Protein AF-F5XR13-F1 (afdb_monomer_lite)

Secondary structure (DSSP, 8-state):
-PPPPEEEESS--S-HHHHHHHTS--SSHHHHHHHHHHHHHHHH----SEEEEEEEETTEEEEEEE-TT--EEEEEE--GGGHHHHHHHHHHHHHHHHTT----PEEPPTTS-SSEEETTEEEEEEEPPP-PPP-TT-HHHHHHHHHHHHHHHHHHHT--S--TT-------TTTSGGGTHHHHHHTTT-----------------------------TT-PPP---PPP--

Structure (mmCIF, N/CA/C/O backbone):
data_AF-F5XR13-F1
#
_entry.id   AF-F5XR13-F1
#
loop_
_atom_site.group_PDB
_atom_site.id
_atom_site.type_symbol
_atom_site.label_atom_id
_atom_site.label_alt_id
_atom_site.label_comp_id
_atom_site.label_asym_id
_atom_site.label_entity_id
_atom_site.label_seq_id
_atom_site.pdbx_PDB_ins_code
_atom_site.Cartn_x
_atom_site.Cartn_y
_atom_site.Cartn_z
_atom_site.occupancy
_atom_site.B_iso_or_equiv
_atom_site.auth_seq_id
_atom_site.auth_comp_id
_atom_site.auth_asym_id
_atom_site.auth_atom_id
_atom_site.pdbx_PDB_model_num
ATOM 1 N N . MET A 1 1 ? -5.980 -6.243 -23.310 1.00 47.22 1 MET A N 1
ATOM 2 C CA . MET A 1 1 ? -4.904 -5.242 -23.465 1.00 47.22 1 MET A CA 1
ATOM 3 C C . MET A 1 1 ? -4.869 -4.430 -22.187 1.00 47.22 1 MET A C 1
ATOM 5 O O . MET A 1 1 ? -5.809 -3.686 -21.938 1.00 47.22 1 MET A O 1
ATOM 9 N N . THR A 1 2 ? -3.862 -4.640 -21.345 1.00 59.19 2 THR A N 1
ATOM 10 C CA . THR A 1 2 ? -3.639 -3.832 -20.143 1.00 59.19 2 THR A CA 1
ATOM 11 C C . THR A 1 2 ? -3.244 -2.425 -20.581 1.00 59.19 2 THR A C 1
ATOM 13 O O . THR A 1 2 ? -2.340 -2.251 -21.394 1.00 59.19 2 THR A O 1
ATOM 16 N N . ARG A 1 3 ? -3.977 -1.418 -20.108 1.00 80.62 3 ARG A N 1
ATOM 17 C CA . ARG A 1 3 ? -3.662 -0.011 -20.364 1.00 80.62 3 ARG A CA 1
ATOM 18 C C . ARG A 1 3 ? -2.365 0.344 -19.632 1.00 80.62 3 ARG A C 1
ATOM 20 O O . ARG A 1 3 ? -2.215 -0.028 -18.472 1.00 80.62 3 ARG A O 1
ATOM 27 N N . THR A 1 4 ? -1.467 1.072 -20.291 1.00 90.25 4 THR A N 1
ATOM 28 C CA . THR A 1 4 ? -0.248 1.607 -19.668 1.00 90.25 4 THR A CA 1
ATOM 29 C C . THR A 1 4 ? -0.617 2.481 -18.460 1.00 90.25 4 THR A C 1
ATOM 31 O O . THR A 1 4 ? -1.428 3.404 -18.627 1.00 90.25 4 THR A O 1
ATOM 34 N N . PRO A 1 5 ? -0.067 2.224 -17.256 1.00 95.06 5 PRO A N 1
ATOM 35 C CA . PRO A 1 5 ? -0.374 3.025 -16.079 1.00 95.06 5 PRO A CA 1
ATOM 36 C C . PRO A 1 5 ? 0.216 4.427 -16.205 1.00 95.06 5 PRO A C 1
ATOM 38 O O . PRO A 1 5 ? 1.287 4.627 -16.779 1.00 95.06 5 PRO A O 1
ATOM 41 N N . THR A 1 6 ? -0.434 5.411 -15.587 1.00 96.81 6 THR A N 1
ATOM 42 C CA . THR A 1 6 ? 0.200 6.724 -15.414 1.00 96.81 6 THR A CA 1
ATOM 43 C C . THR A 1 6 ? 1.235 6.662 -14.295 1.00 96.81 6 THR A C 1
ATOM 45 O O . THR A 1 6 ? 0.905 6.207 -13.197 1.00 96.81 6 THR A O 1
ATOM 48 N N . LEU A 1 7 ? 2.444 7.172 -14.537 1.00 97.56 7 LEU A N 1
ATOM 49 C CA . LEU A 1 7 ? 3.479 7.326 -13.512 1.00 97.56 7 LEU A CA 1
ATOM 50 C C . LEU A 1 7 ? 3.445 8.737 -12.925 1.00 97.56 7 LEU A C 1
ATOM 52 O O . LEU A 1 7 ? 3.357 9.715 -13.668 1.00 97.56 7 LEU A O 1
ATOM 56 N N . GLN A 1 8 ? 3.504 8.848 -11.600 1.00 95.62 8 GLN A N 1
ATOM 57 C CA . GLN A 1 8 ? 3.391 10.125 -10.893 1.00 95.62 8 GLN A CA 1
ATOM 58 C C . GLN A 1 8 ? 4.325 10.164 -9.679 1.00 95.62 8 GLN A C 1
ATOM 60 O O . GLN A 1 8 ? 4.544 9.148 -9.020 1.00 95.62 8 GLN A O 1
ATOM 65 N N . MET A 1 9 ? 4.842 11.349 -9.358 1.00 94.50 9 MET A N 1
ATOM 66 C CA . MET A 1 9 ? 5.488 11.609 -8.070 1.00 94.50 9 MET A CA 1
ATOM 67 C C . MET A 1 9 ? 4.450 12.134 -7.077 1.00 94.50 9 MET A C 1
ATOM 69 O O . MET A 1 9 ? 3.587 12.923 -7.460 1.00 94.50 9 MET A O 1
ATOM 73 N N . LEU A 1 10 ? 4.526 11.711 -5.812 1.00 88.44 10 LEU A N 1
ATOM 74 C CA . LEU A 1 10 ? 3.579 12.140 -4.778 1.00 88.44 10 LEU A CA 1
ATOM 75 C C . LEU A 1 10 ? 3.774 13.614 -4.391 1.00 88.44 10 LEU A C 1
ATOM 77 O O . LEU A 1 10 ? 2.823 14.389 -4.377 1.00 88.44 10 LEU A O 1
ATOM 81 N N . TRP A 1 11 ? 5.008 13.995 -4.058 1.00 83.88 11 TRP A N 1
ATOM 82 C CA . TRP A 1 11 ? 5.362 15.365 -3.654 1.00 83.88 11 TRP A CA 1
ATOM 83 C C . TRP A 1 11 ? 6.731 15.822 -4.170 1.00 83.88 11 TRP A C 1
ATOM 85 O O . TRP A 1 11 ? 7.050 17.010 -4.107 1.00 83.88 11 TRP A O 1
ATOM 95 N N . GLU A 1 12 ? 7.557 14.903 -4.671 1.00 87.00 12 GLU A N 1
ATOM 96 C CA . GLU A 1 12 ? 8.836 15.244 -5.287 1.00 87.00 12 GLU A CA 1
ATOM 97 C C . GLU A 1 12 ? 8.628 15.889 -6.659 1.00 87.00 12 GLU A C 1
ATOM 99 O O . GLU A 1 12 ? 7.737 15.517 -7.417 1.00 87.00 12 GLU A O 1
ATOM 104 N N . THR A 1 13 ? 9.514 16.815 -7.024 1.00 93.19 13 THR A N 1
ATOM 105 C CA . THR A 1 13 ? 9.515 17.462 -8.347 1.00 93.19 13 THR A CA 1
ATOM 106 C C . THR A 1 13 ? 10.318 16.681 -9.395 1.00 93.19 13 THR A C 1
ATOM 108 O O . THR A 1 13 ? 10.668 17.233 -10.436 1.00 93.19 13 THR A O 1
ATOM 111 N N . CYS A 1 14 ? 10.706 15.440 -9.095 1.00 93.62 14 CYS A N 1
ATOM 112 C CA . CYS A 1 14 ? 11.479 14.590 -9.997 1.00 93.62 14 CYS A CA 1
ATOM 113 C C . CYS A 1 14 ? 10.631 14.116 -11.185 1.00 93.62 14 CYS A C 1
ATOM 115 O O . CYS A 1 14 ? 9.409 14.026 -11.093 1.00 93.62 14 CYS A O 1
ATOM 117 N N . ASP A 1 15 ? 11.290 13.769 -12.293 1.00 96.25 15 ASP A N 1
ATOM 118 C CA . ASP A 1 15 ? 10.621 13.100 -13.408 1.00 96.25 15 ASP A CA 1
ATOM 119 C C . ASP A 1 15 ? 10.233 11.662 -13.002 1.00 96.25 15 ASP A C 1
ATOM 121 O O . ASP A 1 15 ? 11.128 10.872 -12.675 1.00 96.25 15 ASP A O 1
ATOM 125 N N . PRO A 1 16 ? 8.937 11.294 -13.020 1.00 96.69 16 PRO A N 1
ATOM 126 C CA . PRO A 1 16 ? 8.500 9.961 -12.616 1.00 96.69 16 PRO A CA 1
ATOM 127 C C . PRO A 1 16 ? 9.071 8.841 -13.500 1.00 96.69 16 PRO A C 1
ATOM 129 O O . PRO A 1 16 ? 9.320 7.748 -12.993 1.00 96.69 16 PRO A O 1
ATOM 132 N N . TYR A 1 17 ? 9.335 9.094 -14.787 1.00 96.56 17 TYR A N 1
ATOM 133 C CA . TYR A 1 17 ? 9.932 8.089 -15.677 1.00 96.56 17 TYR A CA 1
ATOM 134 C C 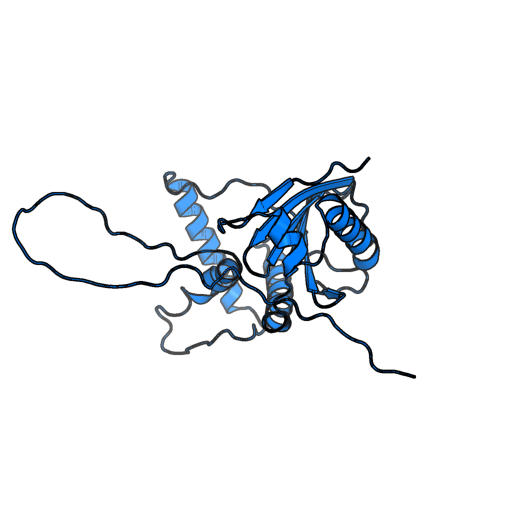. TYR A 1 17 ? 11.405 7.837 -15.329 1.00 96.56 17 TYR A C 1
ATOM 136 O O . TYR A 1 17 ? 11.839 6.690 -15.223 1.00 96.56 17 TYR A O 1
ATOM 144 N N . GLY A 1 18 ? 12.169 8.896 -15.057 1.00 96.88 18 GLY A N 1
ATOM 145 C CA . GLY A 1 18 ? 13.522 8.762 -14.523 1.00 96.88 18 GLY A CA 1
ATOM 146 C C . GLY A 1 18 ? 13.565 8.032 -13.176 1.00 96.88 18 GLY A C 1
ATOM 147 O O . GLY A 1 18 ? 14.436 7.187 -12.962 1.00 96.88 18 GLY A O 1
ATOM 148 N N . VAL A 1 19 ? 12.624 8.314 -12.267 1.00 96.62 19 VAL A N 1
ATOM 149 C CA . VAL A 1 19 ? 12.578 7.687 -10.934 1.00 96.62 19 VAL A CA 1
ATOM 150 C C . VAL A 1 19 ? 12.286 6.190 -11.017 1.00 96.62 19 VAL A C 1
ATOM 152 O O . VAL A 1 19 ? 13.009 5.412 -10.389 1.00 96.62 19 VAL A O 1
ATOM 155 N N . ILE A 1 20 ? 11.290 5.767 -11.806 1.00 96.75 20 ILE A N 1
ATOM 156 C CA . ILE A 1 20 ? 10.964 4.338 -11.916 1.00 96.75 20 ILE A CA 1
ATOM 157 C C . ILE A 1 20 ? 12.143 3.529 -12.481 1.00 96.75 20 ILE A C 1
ATOM 159 O O . ILE A 1 20 ? 12.437 2.443 -11.982 1.00 96.75 20 ILE A O 1
ATOM 163 N N . ALA A 1 21 ? 12.882 4.090 -13.442 1.00 96.94 21 ALA A N 1
ATOM 164 C CA . ALA A 1 21 ? 14.037 3.428 -14.039 1.00 96.94 21 ALA A CA 1
ATOM 165 C C . ALA A 1 21 ? 15.243 3.385 -13.103 1.00 96.94 21 ALA A C 1
ATOM 167 O O . ALA A 1 21 ? 15.881 2.345 -12.953 1.00 96.94 21 ALA A O 1
ATOM 168 N N . THR A 1 22 ? 15.567 4.506 -12.461 1.00 96.50 22 THR A N 1
ATOM 169 C CA . THR A 1 22 ? 16.823 4.634 -11.707 1.00 96.50 22 THR A CA 1
ATOM 170 C C . THR A 1 22 ? 16.735 4.135 -10.270 1.00 96.50 22 THR A C 1
ATOM 172 O O . THR A 1 22 ? 17.718 3.592 -9.774 1.00 96.50 22 THR A O 1
ATOM 175 N N . ARG A 1 23 ? 15.588 4.307 -9.596 1.00 95.50 23 ARG A N 1
ATOM 176 C CA . ARG A 1 23 ? 15.399 3.867 -8.202 1.00 95.50 23 ARG A CA 1
ATOM 177 C C . ARG A 1 23 ? 14.793 2.472 -8.125 1.00 95.50 23 ARG A C 1
ATOM 179 O O . ARG A 1 23 ? 15.259 1.652 -7.346 1.00 95.50 23 ARG A O 1
ATOM 186 N N . PHE A 1 24 ? 13.773 2.210 -8.942 1.00 95.50 24 PHE A N 1
ATOM 187 C CA . PHE A 1 24 ? 12.999 0.965 -8.887 1.00 95.50 24 PHE A CA 1
ATOM 188 C C . PHE A 1 24 ? 13.392 -0.049 -9.969 1.00 95.50 24 PHE A C 1
ATOM 190 O O . PHE A 1 24 ? 12.892 -1.167 -9.962 1.00 95.50 24 PHE A O 1
ATOM 197 N N . GLY A 1 25 ? 14.297 0.307 -10.887 1.00 96.00 25 GLY A N 1
ATOM 198 C CA . GLY A 1 25 ? 14.859 -0.626 -11.864 1.00 96.00 25 GLY A CA 1
ATOM 199 C C . GLY A 1 25 ? 13.924 -1.021 -13.012 1.00 96.00 25 GLY A C 1
ATOM 200 O O . GLY A 1 25 ? 14.247 -1.955 -13.745 1.00 96.00 25 GLY A O 1
ATOM 201 N N . HIS A 1 26 ? 12.792 -0.335 -13.212 1.00 96.44 26 HIS A N 1
ATOM 202 C CA . HIS A 1 26 ? 11.891 -0.624 -14.334 1.00 96.44 26 HIS A CA 1
ATOM 203 C C . HIS A 1 26 ? 12.067 0.378 -15.469 1.00 96.44 26 HIS A C 1
ATOM 205 O O . HIS A 1 26 ? 11.915 1.579 -15.280 1.00 96.44 26 HIS A O 1
ATOM 211 N N . HIS A 1 27 ? 12.327 -0.128 -16.672 1.00 94.25 27 HIS A N 1
ATOM 212 C CA . HIS A 1 27 ? 12.604 0.694 -17.851 1.00 94.25 27 HIS A CA 1
ATOM 213 C C . HIS A 1 27 ? 11.486 1.697 -18.190 1.00 94.25 27 HIS A C 1
ATOM 215 O O . HIS A 1 27 ? 11.767 2.824 -18.587 1.00 94.25 27 HIS A O 1
ATOM 221 N N . ASP A 1 28 ? 10.226 1.288 -18.038 1.00 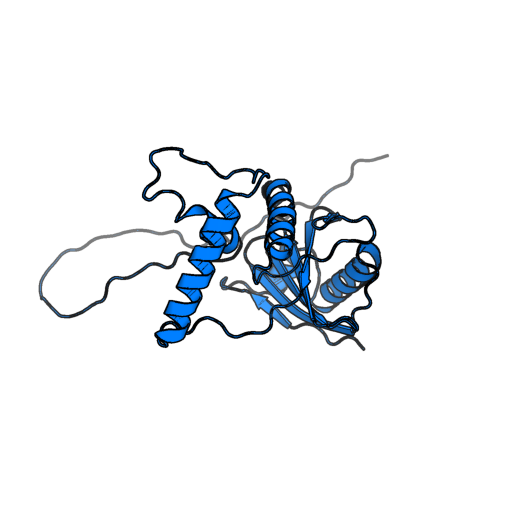94.94 28 ASP A N 1
ATOM 222 C CA . ASP A 1 28 ? 9.057 2.090 -18.390 1.00 94.94 28 ASP A CA 1
ATOM 223 C C . ASP A 1 28 ? 7.802 1.650 -17.616 1.00 94.94 28 ASP A C 1
ATOM 225 O O . ASP A 1 28 ? 7.815 0.690 -16.837 1.00 94.94 28 ASP A O 1
ATOM 229 N N . ALA A 1 29 ? 6.707 2.381 -17.844 1.00 96.31 29 ALA A N 1
ATOM 230 C CA . ALA A 1 29 ? 5.401 2.152 -17.234 1.00 96.31 29 ALA A CA 1
ATOM 231 C C . ALA A 1 29 ? 4.821 0.757 -17.541 1.00 96.31 29 ALA A C 1
ATOM 233 O O . ALA A 1 29 ? 4.213 0.137 -16.668 1.00 96.31 29 ALA A O 1
ATOM 234 N N . ASP A 1 30 ? 5.029 0.234 -18.751 1.00 96.31 30 ASP A N 1
ATOM 235 C CA . ASP A 1 30 ? 4.521 -1.086 -19.130 1.00 96.31 30 ASP A CA 1
ATOM 236 C C . ASP A 1 30 ? 5.331 -2.206 -18.468 1.00 96.31 30 ASP A C 1
ATOM 238 O O . ASP A 1 30 ? 4.777 -3.232 -18.070 1.00 96.31 30 ASP A O 1
ATOM 242 N N . ALA A 1 31 ? 6.644 -2.024 -18.327 1.00 96.69 31 ALA A N 1
ATOM 243 C CA . ALA A 1 31 ? 7.532 -2.960 -17.655 1.00 96.69 31 ALA A CA 1
ATOM 244 C C . ALA A 1 31 ? 7.163 -3.113 -16.178 1.00 96.69 31 ALA A C 1
ATOM 246 O O . ALA A 1 31 ? 7.020 -4.243 -15.708 1.00 96.69 31 ALA A O 1
ATOM 247 N N . VAL A 1 32 ? 6.940 -2.004 -15.466 1.00 97.25 32 VAL A N 1
ATOM 248 C CA . VAL A 1 32 ? 6.478 -2.072 -14.073 1.00 97.25 32 VAL A CA 1
ATOM 249 C C . VAL A 1 32 ? 5.055 -2.636 -13.978 1.00 97.25 32 VAL A C 1
ATOM 251 O O . VAL A 1 32 ? 4.797 -3.447 -13.096 1.00 97.25 32 VAL A O 1
ATOM 254 N N . ALA A 1 33 ? 4.145 -2.327 -14.910 1.00 97.50 33 ALA A N 1
ATOM 255 C CA . ALA A 1 33 ? 2.798 -2.911 -14.915 1.00 97.50 33 ALA A CA 1
ATOM 256 C C . ALA A 1 33 ? 2.815 -4.440 -15.081 1.00 97.50 33 ALA A C 1
ATOM 258 O O . ALA A 1 33 ? 2.080 -5.154 -14.391 1.00 97.50 33 ALA A O 1
ATOM 259 N N . ARG A 1 34 ? 3.669 -4.956 -15.978 1.00 97.25 34 ARG A N 1
ATOM 260 C CA . ARG A 1 34 ? 3.886 -6.402 -16.145 1.00 97.25 34 ARG A CA 1
ATOM 261 C C . ARG A 1 34 ? 4.464 -7.021 -14.880 1.00 97.25 34 ARG A C 1
ATOM 263 O O . ARG A 1 34 ? 3.973 -8.060 -14.448 1.00 97.25 34 ARG A O 1
ATOM 270 N N . TRP A 1 35 ? 5.453 -6.369 -14.268 1.00 97.75 35 TRP A N 1
ATOM 271 C CA . TRP A 1 35 ? 6.027 -6.827 -13.005 1.00 97.75 35 TRP A CA 1
ATOM 272 C C . TRP A 1 35 ? 4.972 -6.894 -11.892 1.00 97.75 35 TRP A C 1
ATOM 274 O O . TRP A 1 35 ? 4.819 -7.955 -11.291 1.00 97.75 35 TRP A O 1
ATOM 284 N N . VAL A 1 36 ? 4.172 -5.838 -11.696 1.00 97.94 36 VAL A N 1
ATOM 285 C CA . VAL A 1 36 ? 3.051 -5.819 -10.737 1.00 97.94 36 VAL A CA 1
ATOM 286 C C . VAL A 1 36 ? 2.087 -6.975 -11.006 1.00 97.94 36 VAL A C 1
ATOM 288 O O . VAL A 1 36 ? 1.765 -7.725 -10.091 1.00 97.94 36 VAL A O 1
ATOM 291 N N . THR A 1 37 ? 1.669 -7.155 -12.262 1.00 98.00 37 THR A N 1
ATOM 292 C CA . THR A 1 37 ? 0.723 -8.214 -12.655 1.00 98.00 37 THR A CA 1
ATOM 293 C C . THR A 1 37 ? 1.272 -9.602 -12.329 1.00 98.00 37 THR A C 1
ATOM 295 O O . THR A 1 37 ? 0.627 -10.361 -11.613 1.00 98.00 37 THR A O 1
ATOM 298 N N . SER A 1 38 ? 2.494 -9.903 -12.777 1.00 97.81 38 SER A N 1
ATOM 299 C CA . SER A 1 38 ? 3.135 -11.202 -12.527 1.00 97.81 38 SER A CA 1
ATOM 300 C C . SER A 1 38 ? 3.407 -11.461 -11.043 1.00 97.81 38 SER A C 1
ATOM 302 O O . SER A 1 38 ? 3.270 -12.587 -10.576 1.00 97.81 38 SER A O 1
ATOM 304 N N . THR A 1 39 ? 3.742 -10.418 -10.278 1.00 98.06 39 THR A N 1
ATOM 305 C CA . THR A 1 39 ? 3.992 -10.523 -8.836 1.00 98.06 39 THR A CA 1
ATOM 306 C C . THR A 1 39 ? 2.703 -10.842 -8.086 1.00 98.06 39 THR A C 1
ATOM 308 O O . THR A 1 39 ? 2.699 -11.708 -7.213 1.00 98.06 39 THR A O 1
ATOM 311 N N . LEU A 1 40 ? 1.600 -10.173 -8.433 1.00 98.25 40 LEU A N 1
ATOM 312 C CA . LEU A 1 40 ? 0.292 -10.410 -7.822 1.00 98.25 40 LEU A CA 1
ATOM 313 C C . LEU A 1 40 ? -0.269 -11.792 -8.158 1.00 98.25 40 LEU A C 1
ATOM 315 O O . LEU A 1 40 ? -0.799 -12.464 -7.272 1.00 98.25 40 LEU A O 1
ATOM 319 N N . GLU A 1 41 ? -0.081 -12.254 -9.390 1.00 98.00 41 GLU A N 1
ATOM 320 C CA . GLU A 1 41 ? -0.427 -13.618 -9.779 1.00 98.00 41 GLU A CA 1
ATOM 321 C C . GLU A 1 41 ? 0.403 -14.640 -8.987 1.00 98.00 41 GLU A C 1
ATOM 323 O O . GLU A 1 41 ? -0.154 -15.519 -8.334 1.00 98.00 41 GLU A O 1
ATOM 328 N N . ALA A 1 42 ? 1.729 -14.487 -8.958 1.00 97.94 42 ALA A N 1
ATOM 329 C CA . ALA A 1 42 ? 2.618 -15.467 -8.338 1.00 97.94 42 ALA A CA 1
ATOM 330 C C . ALA A 1 42 ? 2.516 -15.519 -6.805 1.00 97.94 42 ALA A C 1
ATOM 332 O O . ALA A 1 42 ? 2.613 -16.595 -6.219 1.00 97.94 42 ALA A O 1
ATOM 333 N N . ARG A 1 43 ? 2.365 -14.368 -6.137 1.00 98.00 43 ARG A N 1
ATOM 334 C CA . ARG A 1 43 ? 2.419 -14.278 -4.666 1.00 98.00 43 ARG A CA 1
ATOM 335 C C . ARG A 1 43 ? 1.045 -14.266 -4.003 1.00 98.00 43 ARG A C 1
ATOM 337 O O . ARG A 1 43 ? 0.909 -14.777 -2.896 1.00 98.00 43 ARG A O 1
ATOM 344 N N . TRP A 1 44 ? 0.033 -13.710 -4.664 1.00 98.00 44 TRP A N 1
ATOM 345 C CA . TRP A 1 44 ? -1.330 -13.615 -4.129 1.00 98.00 44 TRP A CA 1
ATOM 346 C C . TRP A 1 44 ? -2.345 -14.475 -4.891 1.00 98.00 44 TRP A C 1
ATOM 348 O O . TRP A 1 44 ? -3.485 -14.583 -4.446 1.00 98.00 44 TRP A O 1
ATOM 358 N N . GLY A 1 45 ? -1.969 -15.094 -6.016 1.00 97.50 45 GLY A N 1
ATOM 359 C CA . GLY A 1 45 ? -2.909 -15.849 -6.849 1.00 97.50 45 GLY A CA 1
ATOM 360 C C . GLY A 1 45 ? -3.977 -14.962 -7.491 1.00 97.50 45 GLY A C 1
ATOM 361 O O . GLY A 1 45 ? -5.086 -15.429 -7.748 1.00 97.50 45 GLY A O 1
ATOM 362 N N . LEU A 1 46 ? -3.686 -13.670 -7.686 1.00 97.25 46 LEU A N 1
ATOM 363 C CA . LEU A 1 46 ? -4.660 -12.687 -8.155 1.00 97.25 46 LEU A CA 1
ATOM 364 C C . LEU A 1 46 ? -4.449 -12.328 -9.623 1.00 97.25 46 LEU A C 1
ATOM 366 O O . LEU A 1 46 ? -3.369 -11.907 -10.030 1.00 97.25 46 LEU A O 1
ATOM 370 N N . ASN A 1 47 ? -5.541 -12.388 -10.383 1.00 96.62 47 ASN A N 1
ATOM 371 C CA . ASN A 1 47 ? -5.602 -11.827 -11.725 1.00 96.62 47 ASN A CA 1
ATOM 372 C C . ASN A 1 47 ? -5.777 -10.306 -11.647 1.00 96.62 47 ASN A C 1
ATOM 374 O O . ASN A 1 47 ? -6.655 -9.808 -10.937 1.00 96.62 47 ASN A O 1
ATOM 378 N N . VAL A 1 48 ? -4.957 -9.575 -12.402 1.00 96.69 48 VAL A N 1
ATOM 379 C CA . VAL A 1 48 ? -5.022 -8.113 -12.504 1.00 96.69 48 VAL A CA 1
ATOM 380 C C . VAL A 1 48 ? -5.675 -7.732 -13.826 1.00 96.69 48 VAL A C 1
ATOM 382 O O . VAL A 1 48 ? -5.132 -8.004 -14.895 1.00 96.69 48 VAL A O 1
ATOM 385 N N . ASP A 1 49 ? -6.819 -7.055 -13.751 1.00 96.38 49 ASP A N 1
ATOM 386 C CA . ASP A 1 49 ? -7.524 -6.543 -14.928 1.00 96.38 49 ASP A CA 1
ATOM 387 C C . ASP A 1 49 ? -6.819 -5.295 -15.481 1.00 96.38 49 ASP A C 1
ATOM 389 O O . ASP A 1 49 ? -6.691 -5.108 -16.695 1.00 96.38 49 ASP A O 1
ATOM 393 N N . ALA A 1 50 ? -6.336 -4.434 -14.578 1.00 95.50 50 ALA A N 1
ATOM 394 C CA . ALA A 1 50 ? -5.593 -3.229 -14.920 1.00 95.50 50 ALA A CA 1
ATOM 395 C C . ALA A 1 50 ? -4.655 -2.785 -13.791 1.00 95.50 50 ALA A C 1
ATOM 397 O O . ALA A 1 50 ? -5.005 -2.845 -12.615 1.00 95.50 50 ALA A O 1
ATOM 398 N N . CYS A 1 51 ? -3.495 -2.247 -14.169 1.00 97.06 51 CYS A N 1
ATOM 399 C CA . CYS A 1 51 ? -2.696 -1.372 -13.317 1.00 97.06 51 CYS A CA 1
ATOM 400 C C . CYS A 1 51 ? -2.969 0.064 -13.775 1.00 97.06 51 CYS A C 1
ATOM 402 O O . CYS A 1 51 ? -2.626 0.436 -14.893 1.00 97.06 51 CYS A O 1
ATOM 404 N N . GLU A 1 52 ? -3.667 0.846 -12.957 1.00 94.69 52 GLU A N 1
ATOM 405 C CA . GLU A 1 52 ? -4.228 2.133 -13.382 1.00 94.69 52 GLU A CA 1
ATOM 406 C C . GLU A 1 52 ? -3.198 3.259 -13.287 1.00 94.69 52 GLU A C 1
ATOM 408 O O . GLU A 1 52 ? -3.028 4.070 -14.202 1.00 94.69 52 GLU A O 1
ATOM 413 N N . ARG A 1 53 ? -2.505 3.317 -12.151 1.00 95.56 53 ARG A N 1
ATOM 414 C CA . ARG A 1 53 ? -1.505 4.339 -11.860 1.00 95.56 53 ARG A CA 1
ATOM 415 C C . ARG A 1 53 ? -0.495 3.845 -10.848 1.00 95.56 53 ARG A C 1
ATOM 417 O O . ARG A 1 53 ? -0.827 3.044 -9.972 1.00 95.56 53 ARG A O 1
ATOM 424 N N . ILE A 1 54 ? 0.702 4.403 -10.947 1.00 97.25 54 ILE A N 1
ATOM 425 C CA . ILE A 1 54 ? 1.793 4.180 -10.012 1.00 97.25 54 ILE A CA 1
ATOM 426 C C . ILE A 1 54 ? 2.242 5.533 -9.482 1.00 97.25 54 ILE A C 1
ATOM 428 O O . ILE A 1 54 ? 2.575 6.435 -10.253 1.00 97.25 54 ILE A O 1
ATOM 432 N N . VAL A 1 55 ? 2.225 5.671 -8.161 1.00 96.00 55 VAL A N 1
ATOM 433 C CA . VAL A 1 55 ? 2.688 6.868 -7.461 1.00 96.00 55 VAL A CA 1
ATOM 434 C C . VAL A 1 55 ? 3.932 6.517 -6.673 1.00 96.00 55 VAL A C 1
ATOM 436 O O . VAL A 1 55 ? 3.937 5.525 -5.950 1.00 96.00 55 VAL A O 1
ATOM 439 N N . MET A 1 56 ? 4.972 7.328 -6.816 1.00 96.25 56 MET A N 1
ATOM 440 C CA . MET A 1 56 ? 6.262 7.126 -6.168 1.00 96.25 56 MET A CA 1
ATOM 441 C C . MET A 1 56 ? 6.582 8.275 -5.221 1.00 96.25 56 MET A C 1
ATOM 443 O O . MET A 1 56 ? 6.227 9.431 -5.467 1.00 96.25 56 MET A O 1
ATOM 447 N N . SER A 1 57 ? 7.291 7.941 -4.152 1.00 91.12 57 SER A N 1
ATOM 448 C CA . SER A 1 57 ? 7.873 8.896 -3.226 1.00 91.12 57 SER A CA 1
ATOM 449 C C . SER A 1 57 ? 9.090 8.292 -2.549 1.00 91.12 57 SER A C 1
ATOM 451 O O . SER A 1 57 ? 9.001 7.219 -1.965 1.00 91.12 57 SER A O 1
ATOM 453 N N . ASP A 1 58 ? 10.196 9.023 -2.532 1.00 92.44 58 ASP A N 1
ATOM 454 C CA . ASP A 1 58 ? 11.457 8.625 -1.916 1.00 92.44 58 ASP A CA 1
ATOM 455 C C . ASP A 1 58 ? 11.866 7.199 -2.347 1.00 92.44 58 ASP A C 1
ATOM 457 O O . ASP A 1 58 ? 12.191 6.991 -3.523 1.00 92.44 58 ASP A O 1
ATOM 461 N N . HIS A 1 59 ? 11.795 6.225 -1.432 1.00 94.00 59 HIS A N 1
ATOM 462 C CA . HIS A 1 59 ? 12.080 4.803 -1.656 1.00 94.00 59 HIS A CA 1
ATOM 463 C C . HIS A 1 59 ? 10.817 3.924 -1.744 1.00 94.00 59 HIS A C 1
ATOM 465 O O . HIS A 1 59 ? 10.919 2.700 -1.673 1.00 94.00 59 HIS A O 1
ATOM 471 N N . ASN A 1 60 ? 9.629 4.518 -1.865 1.00 95.62 60 ASN A N 1
ATOM 472 C CA . ASN A 1 60 ? 8.340 3.832 -1.859 1.00 95.62 60 ASN A CA 1
ATOM 473 C C . ASN A 1 60 ? 7.572 4.056 -3.157 1.00 95.62 60 ASN A C 1
ATOM 475 O O . ASN A 1 60 ? 7.666 5.104 -3.803 1.00 95.62 60 ASN A O 1
ATOM 479 N N . ALA A 1 61 ? 6.762 3.070 -3.510 1.00 96.56 61 ALA A N 1
ATOM 480 C CA . ALA A 1 61 ? 5.858 3.144 -4.636 1.00 96.56 61 ALA A CA 1
ATOM 481 C C . ALA A 1 61 ? 4.544 2.423 -4.330 1.00 96.56 61 ALA A C 1
ATOM 483 O O . ALA A 1 61 ? 4.486 1.478 -3.540 1.00 96.56 61 ALA A O 1
ATOM 484 N N . LEU A 1 62 ? 3.469 2.924 -4.932 1.00 97.69 62 LEU A N 1
ATOM 485 C CA . LEU A 1 62 ? 2.113 2.426 -4.772 1.00 97.69 62 LEU A CA 1
ATOM 486 C C . LEU A 1 62 ? 1.488 2.243 -6.155 1.00 97.69 62 LEU A C 1
ATOM 488 O O . LEU A 1 62 ? 1.435 3.197 -6.930 1.00 97.69 62 LEU A O 1
ATOM 492 N N . ALA A 1 63 ? 0.976 1.051 -6.448 1.00 97.88 63 ALA A N 1
ATOM 493 C CA . ALA A 1 63 ? 0.222 0.748 -7.658 1.00 97.88 63 ALA A CA 1
ATOM 494 C C . ALA A 1 63 ? -1.250 0.522 -7.318 1.00 97.88 63 ALA A C 1
ATOM 496 O O . ALA A 1 63 ? -1.581 -0.337 -6.502 1.00 97.88 63 ALA A O 1
ATOM 497 N N . TRP A 1 64 ? -2.134 1.261 -7.985 1.00 96.81 64 TRP A N 1
ATOM 498 C CA . TRP A 1 64 ? -3.573 1.018 -7.934 1.00 96.81 64 TRP A CA 1
ATOM 499 C C . TRP A 1 64 ? -3.919 -0.020 -8.986 1.00 96.81 64 TRP A C 1
ATOM 501 O O . TRP A 1 64 ? -3.645 0.181 -10.173 1.00 96.81 64 TRP A O 1
ATOM 511 N N . VAL A 1 65 ? -4.491 -1.131 -8.536 1.00 97.12 65 VAL A N 1
ATOM 512 C CA . VAL A 1 65 ? -4.816 -2.267 -9.392 1.00 97.12 65 VAL A CA 1
ATOM 513 C C . VAL A 1 65 ? -6.298 -2.598 -9.303 1.00 97.12 65 VAL A C 1
ATOM 515 O O . VAL A 1 65 ? -6.891 -2.623 -8.220 1.00 97.12 65 VAL A O 1
ATOM 518 N N . ALA A 1 66 ? -6.893 -2.857 -10.460 1.00 96.38 66 ALA A N 1
ATOM 519 C CA . ALA A 1 66 ? -8.214 -3.443 -10.573 1.00 96.38 66 ALA A CA 1
ATOM 520 C C . ALA A 1 66 ? -8.067 -4.966 -10.638 1.00 96.38 66 ALA A C 1
ATOM 522 O O . ALA A 1 66 ? -7.242 -5.484 -11.395 1.00 96.38 66 ALA A O 1
ATOM 523 N N . THR A 1 67 ? -8.859 -5.671 -9.836 1.00 96.06 67 THR A N 1
ATOM 524 C CA . THR A 1 67 ? -8.933 -7.136 -9.837 1.00 96.06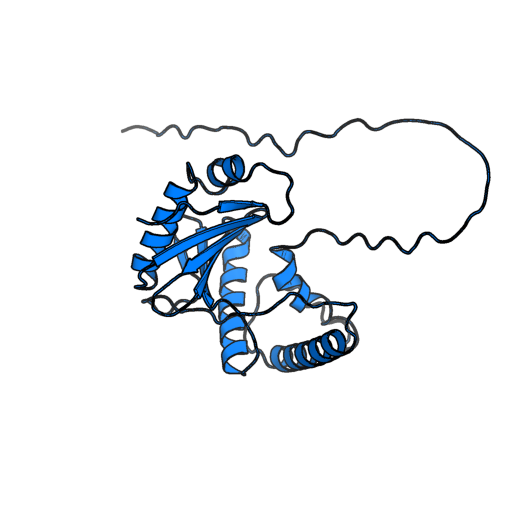 67 THR A CA 1
ATOM 525 C C . THR A 1 67 ? -10.401 -7.565 -9.834 1.00 96.06 67 THR A C 1
ATOM 527 O O . THR A 1 67 ? -11.245 -6.798 -9.347 1.00 96.06 67 THR A O 1
ATOM 530 N N . PRO A 1 68 ? -10.721 -8.810 -10.228 1.00 95.69 68 PRO A N 1
ATOM 531 C CA . PRO A 1 68 ? -12.083 -9.334 -10.127 1.00 95.69 68 PRO A CA 1
ATOM 532 C C . PRO A 1 68 ? -12.634 -9.343 -8.693 1.00 95.69 68 PRO A C 1
ATOM 534 O O . PRO A 1 68 ? -13.843 -9.292 -8.486 1.00 95.69 68 PRO A O 1
ATOM 537 N N . ALA A 1 69 ? -11.754 -9.384 -7.687 1.00 92.38 69 ALA A N 1
ATOM 538 C CA . ALA A 1 69 ? -12.123 -9.342 -6.274 1.00 92.38 69 ALA A CA 1
ATOM 539 C C . ALA A 1 69 ? -12.335 -7.911 -5.742 1.00 92.38 69 ALA A C 1
ATOM 541 O O . ALA A 1 69 ? -12.648 -7.746 -4.560 1.00 92.38 69 ALA A O 1
ATOM 542 N N . GLY A 1 70 ? -12.142 -6.886 -6.575 1.00 94.50 70 GLY A N 1
ATOM 543 C CA . GLY A 1 70 ? -12.262 -5.469 -6.235 1.00 94.50 70 GLY A CA 1
ATOM 544 C C . GLY A 1 70 ? -10.943 -4.690 -6.350 1.00 94.50 70 GLY A C 1
ATOM 545 O O . GLY A 1 70 ? -9.886 -5.270 -6.613 1.00 94.50 70 GLY A O 1
ATOM 546 N N . PRO A 1 71 ? -10.989 -3.359 -6.160 1.00 94.19 71 PRO A N 1
ATOM 547 C CA . PRO A 1 71 ? -9.817 -2.498 -6.254 1.00 94.19 71 PRO A CA 1
ATOM 548 C C . PRO A 1 71 ? -8.856 -2.716 -5.081 1.00 94.19 71 PRO A C 1
ATOM 550 O O . PRO A 1 71 ? -9.259 -2.842 -3.919 1.00 94.19 71 PRO A O 1
ATOM 553 N N . MET A 1 72 ? -7.563 -2.718 -5.386 1.00 96.38 72 MET A N 1
ATOM 554 C CA . MET A 1 72 ? -6.495 -2.920 -4.411 1.00 96.38 72 MET A CA 1
ATOM 555 C C . MET A 1 72 ? -5.347 -1.939 -4.644 1.00 96.38 72 MET A C 1
ATOM 557 O O . MET A 1 72 ? -5.253 -1.284 -5.686 1.00 96.38 72 MET A O 1
ATOM 561 N N . VAL A 1 73 ? -4.472 -1.836 -3.648 1.00 97.00 73 VAL A N 1
ATOM 562 C CA . VAL A 1 73 ? -3.240 -1.056 -3.715 1.00 97.00 73 VAL A CA 1
ATOM 563 C C . VAL A 1 73 ? -2.075 -1.959 -3.340 1.00 97.00 73 VAL A C 1
ATOM 565 O O . VAL A 1 73 ? -1.993 -2.430 -2.205 1.00 97.00 73 VAL A O 1
ATOM 568 N N . LEU A 1 74 ? -1.172 -2.195 -4.290 1.00 98.44 74 LEU A N 1
ATOM 569 C CA . LEU A 1 74 ? 0.122 -2.810 -4.012 1.00 98.44 74 LEU A CA 1
ATOM 570 C C . LEU A 1 74 ? 1.088 -1.707 -3.586 1.00 98.44 74 LEU A C 1
ATOM 572 O O . LEU A 1 74 ? 1.280 -0.741 -4.320 1.00 98.44 74 LEU A O 1
ATOM 576 N N . LYS A 1 75 ? 1.707 -1.853 -2.421 1.00 97.62 75 LYS A N 1
ATOM 577 C CA . LYS A 1 75 ? 2.763 -0.970 -1.927 1.00 97.62 75 LYS A CA 1
ATOM 578 C C . LYS A 1 75 ? 4.081 -1.723 -1.954 1.00 97.62 75 LYS A C 1
ATOM 580 O O . LYS A 1 75 ? 4.119 -2.867 -1.507 1.00 97.62 75 LYS A O 1
ATOM 585 N N . TRP A 1 76 ? 5.154 -1.089 -2.414 1.00 98.12 76 TRP A N 1
ATOM 586 C CA . TRP A 1 76 ? 6.496 -1.639 -2.260 1.00 98.12 76 TRP A CA 1
ATOM 587 C C . TRP A 1 76 ? 7.524 -0.588 -1.869 1.00 98.12 76 TRP A C 1
ATOM 589 O O . TRP A 1 76 ? 7.365 0.600 -2.149 1.00 98.12 76 TRP A O 1
ATOM 599 N N . SER A 1 77 ? 8.576 -1.048 -1.198 1.00 97.19 77 SER A N 1
ATOM 600 C CA . SER A 1 77 ? 9.694 -0.225 -0.755 1.00 97.19 77 SER A CA 1
ATOM 601 C C . SER A 1 77 ? 11.023 -0.864 -1.132 1.00 97.19 77 SER A C 1
ATOM 603 O O . SER A 1 77 ? 11.179 -2.080 -1.031 1.00 97.19 77 SER A O 1
ATOM 605 N N . ILE A 1 78 ? 11.991 -0.032 -1.512 1.00 96.88 78 ILE A N 1
ATOM 606 C CA . ILE A 1 78 ? 13.398 -0.423 -1.711 1.00 96.88 78 ILE A CA 1
ATOM 607 C C . ILE A 1 78 ? 14.275 -0.054 -0.498 1.00 96.88 78 ILE A C 1
ATOM 609 O O . ILE A 1 78 ? 15.484 -0.279 -0.501 1.00 96.88 78 ILE A O 1
ATOM 613 N N . ALA A 1 79 ? 13.689 0.538 0.551 1.00 94.44 79 ALA A N 1
ATOM 614 C CA . ALA A 1 79 ? 14.404 0.930 1.764 1.00 94.44 79 ALA A CA 1
ATOM 615 C C . ALA A 1 79 ? 14.608 -0.273 2.696 1.00 94.44 79 ALA A C 1
ATOM 617 O O . ALA A 1 79 ? 13.883 -0.440 3.676 1.00 94.44 79 ALA A O 1
ATOM 618 N N . THR A 1 80 ? 15.618 -1.095 2.413 1.00 95.06 80 THR A N 1
ATOM 619 C CA . THR A 1 80 ? 15.892 -2.362 3.123 1.00 95.06 80 THR A CA 1
ATOM 620 C C . THR A 1 80 ? 15.978 -2.223 4.644 1.00 95.06 80 THR A C 1
ATOM 622 O O . THR A 1 80 ? 15.458 -3.060 5.376 1.00 95.06 80 THR A O 1
ATOM 625 N N . ALA A 1 81 ? 16.543 -1.119 5.143 1.00 91.94 81 ALA A N 1
ATOM 626 C CA . ALA A 1 81 ? 16.607 -0.831 6.578 1.00 91.94 81 ALA A CA 1
ATOM 627 C C . ALA A 1 81 ? 15.223 -0.726 7.254 1.00 91.94 81 ALA A C 1
ATOM 629 O O . ALA A 1 81 ? 15.124 -0.874 8.466 1.00 91.94 81 ALA A O 1
ATOM 630 N N . GLN A 1 82 ? 14.156 -0.471 6.490 1.00 92.00 82 GLN A N 1
ATOM 631 C CA . GLN A 1 82 ? 12.786 -0.353 6.994 1.00 92.00 82 GLN A CA 1
ATOM 632 C C . GLN A 1 82 ? 11.994 -1.663 6.905 1.00 92.00 82 GLN A C 1
ATOM 634 O O . GLN A 1 82 ? 10.885 -1.719 7.433 1.00 92.00 82 GLN A O 1
ATOM 639 N N . PHE A 1 83 ? 12.511 -2.720 6.271 1.00 94.31 83 PHE A N 1
ATOM 640 C CA . PHE A 1 83 ? 11.735 -3.940 6.011 1.00 94.31 83 PHE A CA 1
ATOM 641 C C . PHE A 1 83 ? 11.180 -4.602 7.285 1.00 94.31 83 PHE A C 1
ATOM 643 O O . PHE A 1 83 ? 9.970 -4.846 7.318 1.00 94.31 83 PHE A O 1
ATOM 650 N N . PRO A 1 84 ? 11.951 -4.765 8.385 1.00 94.00 84 PRO A N 1
ATOM 651 C CA . PRO A 1 84 ? 11.406 -5.312 9.633 1.00 94.00 84 PRO A CA 1
ATOM 652 C C . PRO A 1 84 ? 10.259 -4.471 10.206 1.00 94.00 84 PRO A C 1
ATOM 654 O O . PRO A 1 84 ? 9.307 -4.986 10.795 1.00 94.00 84 PRO A O 1
ATOM 657 N N . ARG A 1 85 ? 10.333 -3.148 10.028 1.00 93.56 85 ARG A N 1
ATOM 658 C CA . ARG A 1 85 ? 9.292 -2.226 10.472 1.00 93.56 85 ARG A CA 1
ATOM 659 C C . ARG A 1 85 ? 8.044 -2.319 9.600 1.00 93.56 85 ARG A C 1
ATOM 661 O O . ARG A 1 85 ? 6.943 -2.296 10.145 1.00 93.56 85 ARG A O 1
ATOM 668 N N . LEU A 1 86 ? 8.195 -2.410 8.280 1.00 93.62 86 LEU A N 1
ATOM 669 C CA . LEU A 1 86 ? 7.072 -2.558 7.348 1.00 93.62 86 LEU A CA 1
ATOM 670 C C . LEU A 1 86 ? 6.300 -3.853 7.619 1.00 93.62 86 LEU A C 1
ATOM 672 O O . LEU A 1 86 ? 5.078 -3.824 7.730 1.00 93.62 86 LEU A O 1
ATOM 676 N N . ASP A 1 87 ? 7.018 -4.947 7.848 1.00 94.75 87 ASP A N 1
ATOM 677 C CA . ASP A 1 87 ? 6.449 -6.233 8.244 1.00 94.75 87 ASP A CA 1
ATOM 678 C C . ASP A 1 87 ? 5.660 -6.146 9.569 1.00 94.75 87 ASP A C 1
ATOM 680 O O . ASP A 1 87 ? 4.501 -6.566 9.665 1.00 94.75 87 ASP A O 1
ATOM 684 N N . ALA A 1 88 ? 6.220 -5.482 10.586 1.00 94.06 88 ALA A N 1
ATOM 685 C CA . ALA A 1 88 ? 5.510 -5.237 11.841 1.00 94.06 88 ALA A CA 1
ATOM 686 C C . ALA A 1 88 ? 4.261 -4.347 11.670 1.00 94.06 88 ALA A C 1
ATOM 688 O O . ALA A 1 88 ? 3.243 -4.580 12.328 1.00 94.06 88 ALA A O 1
ATOM 689 N N . LEU A 1 89 ? 4.312 -3.347 10.782 1.00 93.56 89 LEU A N 1
ATOM 690 C CA . LEU A 1 89 ? 3.173 -2.481 10.465 1.00 93.56 89 LEU A CA 1
ATOM 691 C C . LEU A 1 89 ? 2.071 -3.227 9.704 1.00 93.56 89 LEU A C 1
ATOM 693 O O . LEU A 1 89 ? 0.894 -2.954 9.944 1.00 93.56 89 LEU A O 1
ATOM 697 N N . ALA A 1 90 ? 2.414 -4.176 8.833 1.00 93.56 90 ALA A N 1
ATOM 698 C CA . ALA A 1 90 ? 1.434 -5.013 8.146 1.00 93.56 90 ALA A CA 1
ATOM 699 C C . ALA A 1 90 ? 0.638 -5.866 9.151 1.00 93.56 90 ALA A C 1
ATOM 701 O O . ALA A 1 90 ? -0.594 -5.843 9.134 1.00 93.56 90 ALA A O 1
ATOM 702 N N . ARG A 1 91 ? 1.324 -6.508 10.110 1.00 95.00 91 ARG A N 1
ATOM 703 C CA . ARG A 1 91 ? 0.677 -7.237 11.219 1.00 95.00 91 ARG A CA 1
ATOM 704 C C . ARG A 1 91 ? -0.186 -6.344 12.106 1.00 95.00 91 ARG A C 1
ATOM 706 O O . ARG A 1 91 ? -1.295 -6.734 12.464 1.00 95.00 91 ARG A O 1
ATOM 713 N N . LEU A 1 92 ? 0.301 -5.151 12.452 1.00 94.88 92 LEU A N 1
ATOM 714 C CA . LEU A 1 92 ? -0.486 -4.189 13.225 1.00 94.88 92 LEU A CA 1
ATOM 715 C C . LEU A 1 92 ? -1.761 -3.788 12.476 1.00 94.88 92 LEU A C 1
ATOM 717 O O . LEU A 1 92 ? -2.832 -3.730 13.071 1.00 94.88 92 LEU A O 1
ATOM 721 N N . THR A 1 93 ? -1.656 -3.526 11.175 1.00 94.31 93 THR A N 1
ATOM 722 C CA . THR A 1 93 ? -2.800 -3.108 10.358 1.00 94.31 93 THR A CA 1
ATOM 723 C C . THR A 1 93 ? -3.851 -4.217 10.281 1.00 94.31 93 THR A C 1
ATOM 725 O O . THR A 1 93 ? -5.032 -3.944 10.473 1.00 94.31 93 THR A O 1
ATOM 728 N N . ASP A 1 94 ? -3.443 -5.474 10.094 1.00 95.06 94 ASP A N 1
ATOM 729 C CA . ASP A 1 94 ? -4.357 -6.618 10.182 1.00 95.06 94 ASP A CA 1
ATOM 730 C C . ASP A 1 94 ? -5.011 -6.734 11.576 1.00 95.06 94 ASP A C 1
ATOM 732 O O . ASP A 1 94 ? -6.223 -6.926 11.690 1.00 95.06 94 ASP A O 1
ATOM 736 N N . TRP A 1 95 ? -4.244 -6.555 12.654 1.00 95.94 95 TRP A N 1
ATOM 737 C CA . TRP A 1 95 ? -4.786 -6.588 14.014 1.00 95.94 95 TRP A CA 1
ATOM 738 C C . TRP A 1 95 ? -5.836 -5.491 14.256 1.00 95.94 95 TRP A C 1
ATOM 740 O O . TRP A 1 95 ? -6.899 -5.770 14.813 1.00 95.94 95 TRP A O 1
ATOM 750 N N . LEU A 1 96 ? -5.581 -4.264 13.786 1.00 94.44 96 LEU A N 1
ATOM 751 C CA . LEU A 1 96 ? -6.542 -3.157 13.846 1.00 94.44 96 LEU A CA 1
ATOM 752 C C . LEU A 1 96 ? -7.804 -3.470 13.031 1.00 94.44 96 LEU A C 1
ATOM 754 O O . LEU A 1 96 ? -8.914 -3.209 13.496 1.00 94.44 96 LEU A O 1
ATOM 758 N N . ALA A 1 97 ? -7.657 -4.086 11.856 1.00 91.38 97 ALA A N 1
ATOM 759 C CA . ALA A 1 97 ? -8.798 -4.512 11.051 1.00 91.38 97 ALA A CA 1
ATOM 760 C C . ALA A 1 97 ? -9.649 -5.564 11.780 1.00 91.38 97 ALA A C 1
ATOM 762 O O . ALA A 1 97 ? -10.874 -5.459 11.808 1.00 91.38 97 ALA A O 1
ATOM 763 N N . ARG A 1 98 ? -9.019 -6.538 12.453 1.00 94.56 98 ARG A N 1
ATOM 764 C CA . ARG A 1 98 ? -9.715 -7.541 13.284 1.00 94.56 98 ARG A CA 1
ATOM 765 C C . ARG A 1 98 ? -10.408 -6.943 14.511 1.00 94.56 98 ARG A C 1
ATOM 767 O O . ARG A 1 98 ? -11.379 -7.518 14.994 1.00 94.56 98 ARG A O 1
ATOM 774 N N . LYS A 1 99 ? -9.950 -5.784 14.992 1.00 93.81 99 LYS A N 1
ATOM 775 C CA . LYS A 1 99 ? -10.632 -4.972 16.015 1.00 93.81 99 LYS A CA 1
ATOM 776 C C . LYS A 1 99 ? -11.797 -4.140 15.455 1.00 93.81 99 LYS A C 1
ATOM 778 O O . LYS A 1 99 ? -12.492 -3.491 16.230 1.00 93.81 99 LYS A O 1
ATOM 783 N N . GLY A 1 100 ? -12.030 -4.170 14.142 1.00 91.06 100 GLY A N 1
ATOM 784 C CA . GLY A 1 100 ? -13.118 -3.450 13.478 1.00 91.06 100 GLY A CA 1
ATOM 785 C C . GLY A 1 100 ? -12.799 -1.993 13.137 1.00 91.06 100 GLY A C 1
ATOM 786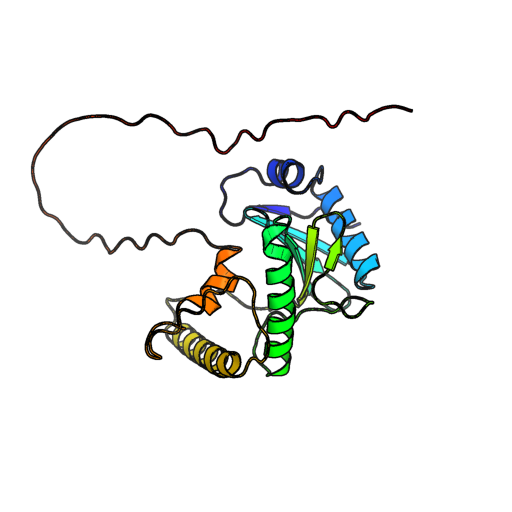 O O . GLY A 1 100 ? -13.715 -1.246 12.801 1.00 91.06 100 GLY A O 1
ATOM 787 N N . LEU A 1 101 ? -11.531 -1.569 13.214 1.00 90.62 101 LEU A N 1
ATOM 788 C CA . LEU A 1 101 ? -11.142 -0.211 12.830 1.00 90.62 101 LEU A CA 1
ATOM 789 C C . LEU A 1 101 ? -11.084 -0.056 11.302 1.00 90.62 101 LEU A C 1
ATOM 791 O O . LEU A 1 101 ? -10.679 -0.992 10.605 1.00 90.62 101 LEU A O 1
ATOM 795 N N . PRO A 1 102 ? -11.435 1.130 10.769 1.00 86.00 102 PRO A N 1
ATOM 796 C CA . PRO A 1 102 ? -11.459 1.390 9.333 1.00 86.00 102 PRO A CA 1
ATOM 797 C C . PRO A 1 102 ? -10.038 1.610 8.792 1.00 86.00 102 PRO A C 1
ATOM 799 O O . PRO A 1 102 ? -9.603 2.735 8.554 1.00 86.00 102 PRO A O 1
ATOM 802 N N . VAL A 1 103 ? -9.293 0.520 8.618 1.00 89.44 103 VAL A N 1
ATOM 803 C CA . VAL A 1 103 ? -7.933 0.518 8.062 1.00 89.44 103 VAL A CA 1
ATOM 804 C C . VAL A 1 103 ? -7.884 -0.161 6.696 1.00 89.44 103 VAL A C 1
ATOM 806 O O . VAL A 1 103 ? -8.761 -0.941 6.327 1.00 89.44 103 VAL A O 1
ATOM 809 N N . SER A 1 104 ? -6.837 0.148 5.931 1.00 88.69 104 SER A N 1
ATOM 810 C CA . SER A 1 104 ? -6.584 -0.443 4.615 1.00 88.69 104 SER A CA 1
ATOM 811 C C . SER A 1 104 ? -6.189 -1.906 4.805 1.00 88.69 104 SER A C 1
ATOM 813 O O . SER A 1 104 ? -5.036 -2.200 5.120 1.00 88.69 104 SER A O 1
ATOM 815 N N . LEU A 1 105 ? -7.171 -2.808 4.707 1.00 89.75 105 LEU A N 1
ATOM 816 C CA . LEU A 1 105 ? -7.025 -4.216 5.080 1.00 89.75 105 LEU A CA 1
ATOM 817 C C . LEU A 1 105 ? -5.902 -4.892 4.269 1.00 89.75 105 LEU A C 1
ATOM 819 O O . LEU A 1 105 ? -6.038 -4.982 3.042 1.00 89.75 105 LEU A O 1
ATOM 823 N N . PRO A 1 106 ? -4.837 -5.399 4.919 1.00 93.75 106 PRO A N 1
ATOM 824 C CA . PRO A 1 106 ? -3.808 -6.189 4.257 1.00 93.75 106 PRO A CA 1
ATOM 825 C C . PRO A 1 106 ? -4.374 -7.502 3.713 1.00 93.75 106 PRO A C 1
ATOM 827 O O . PRO A 1 106 ? -5.206 -8.149 4.348 1.00 93.75 106 PRO A O 1
ATOM 830 N N . ILE A 1 107 ? -3.912 -7.902 2.534 1.00 96.56 107 ILE A N 1
ATOM 831 C CA . ILE A 1 107 ? -4.256 -9.176 1.907 1.00 96.56 107 ILE A CA 1
ATOM 832 C C . ILE A 1 107 ? -3.077 -10.123 2.089 1.00 96.56 107 ILE A C 1
ATOM 834 O O . ILE A 1 107 ? -1.965 -9.815 1.656 1.00 96.56 107 ILE A O 1
ATOM 838 N N . ALA A 1 108 ? -3.324 -11.266 2.724 1.00 97.50 108 ALA A N 1
ATOM 839 C CA . ALA A 1 108 ? -2.314 -12.304 2.881 1.00 97.50 108 ALA A CA 1
ATOM 840 C C . ALA A 1 108 ? -1.925 -12.898 1.518 1.00 97.50 108 ALA A C 1
ATOM 842 O O . ALA A 1 108 ? -2.779 -13.056 0.640 1.00 97.50 108 ALA A O 1
ATOM 843 N N . THR A 1 109 ? -0.649 -13.235 1.351 1.00 98.25 109 THR A N 1
ATOM 844 C CA . THR A 1 109 ? -0.158 -14.047 0.234 1.00 98.25 109 THR A CA 1
ATOM 845 C C . THR A 1 109 ? -0.732 -15.461 0.288 1.00 98.25 109 THR A C 1
ATOM 847 O O . THR A 1 109 ? -1.349 -15.871 1.273 1.00 98.25 109 THR A O 1
ATOM 850 N N . LEU A 1 110 ? -0.470 -16.248 -0.758 1.00 97.81 110 LEU A N 1
ATOM 851 C CA . LEU A 1 110 ? -0.773 -17.683 -0.777 1.00 97.81 110 LEU A CA 1
ATOM 852 C C . LEU A 1 110 ? -0.089 -18.457 0.366 1.00 97.81 110 LEU A C 1
ATOM 854 O O . LEU A 1 110 ? -0.579 -19.507 0.771 1.00 97.81 110 LEU A O 1
ATOM 858 N N . GLU A 1 111 ? 1.019 -17.930 0.891 1.00 96.25 111 GLU A N 1
ATOM 859 C CA . GLU A 1 111 ? 1.782 -18.505 2.007 1.00 96.25 111 GLU A CA 1
ATOM 860 C C . GLU A 1 111 ? 1.312 -17.983 3.380 1.00 96.25 111 GLU A C 1
ATOM 862 O O . GLU A 1 111 ? 1.713 -18.513 4.413 1.00 96.25 111 GLU A O 1
ATOM 867 N N . GLY A 1 112 ? 0.401 -17.003 3.407 1.00 97.00 112 GLY A N 1
ATOM 868 C CA . GLY A 1 112 ? -0.178 -16.444 4.632 1.00 97.00 112 GLY A CA 1
ATOM 869 C C . GLY A 1 112 ? 0.498 -15.169 5.146 1.00 97.00 112 GLY A C 1
ATOM 870 O O . GLY A 1 112 ? 0.067 -14.629 6.165 1.00 97.00 112 GLY A O 1
ATOM 871 N N . ASP A 1 113 ? 1.508 -14.655 4.445 1.00 96.81 113 ASP A N 1
ATOM 872 C CA . ASP A 1 113 ? 2.249 -13.456 4.843 1.00 96.81 113 ASP A CA 1
ATOM 873 C C . ASP A 1 113 ? 1.560 -12.168 4.378 1.00 96.81 113 ASP A C 1
ATOM 875 O O . ASP A 1 113 ? 1.013 -12.096 3.280 1.00 96.81 113 ASP A O 1
ATOM 879 N N . PHE A 1 114 ? 1.617 -11.102 5.180 1.00 96.31 114 PHE A N 1
ATOM 880 C CA . PHE A 1 114 ? 1.066 -9.788 4.800 1.00 96.31 114 PHE A CA 1
ATOM 881 C C . PHE A 1 114 ? 2.099 -8.836 4.186 1.00 96.31 114 PHE A C 1
ATOM 883 O O . PHE A 1 114 ? 1.729 -7.886 3.490 1.00 96.31 114 PHE A O 1
ATOM 890 N N . GLN A 1 115 ? 3.381 -9.078 4.456 1.00 97.25 115 GLN A N 1
ATOM 891 C CA . GLN A 1 115 ? 4.519 -8.353 3.910 1.00 97.25 115 GLN A CA 1
ATOM 892 C C . GLN A 1 115 ? 5.515 -9.389 3.392 1.00 97.25 115 GLN A C 1
ATOM 894 O O . GLN A 1 115 ? 5.875 -10.301 4.128 1.00 97.25 115 GLN A O 1
ATOM 899 N N . VAL A 1 116 ? 5.962 -9.256 2.147 1.00 97.44 116 VAL A N 1
ATOM 900 C CA . VAL A 1 116 ? 6.909 -10.202 1.541 1.00 97.44 116 VAL A CA 1
ATOM 901 C C . VAL A 1 116 ? 8.081 -9.485 0.908 1.00 97.44 116 VAL A C 1
ATOM 903 O O . VAL A 1 116 ? 7.928 -8.403 0.347 1.00 97.44 116 VAL A O 1
ATOM 906 N N . GLU A 1 117 ? 9.253 -10.101 0.972 1.00 97.56 117 GLU A N 1
ATOM 907 C CA . GLU A 1 117 ? 10.434 -9.637 0.253 1.00 97.56 117 GLU A CA 1
ATOM 908 C C . GLU A 1 117 ? 10.588 -10.410 -1.060 1.00 97.56 117 GLU A C 1
ATOM 910 O O . GLU A 1 117 ? 10.511 -11.639 -1.100 1.00 97.56 117 GLU A O 1
ATOM 915 N N . LEU A 1 118 ? 10.800 -9.688 -2.155 1.00 95.44 118 LEU A N 1
ATOM 916 C CA . LEU A 1 118 ? 11.045 -10.247 -3.481 1.00 95.44 118 LEU A CA 1
ATOM 917 C C . LEU A 1 118 ? 12.096 -9.384 -4.172 1.00 95.44 118 LEU A C 1
ATOM 919 O O . LEU A 1 118 ? 11.931 -8.174 -4.243 1.00 95.44 118 LEU A O 1
ATOM 923 N N . ASP A 1 119 ? 13.179 -9.989 -4.657 1.00 93.56 119 ASP A N 1
ATOM 924 C CA . ASP A 1 119 ? 14.225 -9.309 -5.438 1.00 93.56 119 ASP A CA 1
ATOM 925 C C . ASP A 1 119 ? 14.752 -8.003 -4.807 1.00 93.56 119 ASP A C 1
ATOM 927 O O . ASP A 1 119 ? 15.041 -7.021 -5.488 1.00 93.56 119 ASP A O 1
ATOM 931 N N . GLY A 1 120 ? 14.878 -7.984 -3.475 1.00 94.75 120 GLY A N 1
ATOM 932 C CA . GLY A 1 120 ? 15.373 -6.824 -2.729 1.00 94.75 120 GLY A CA 1
ATOM 933 C C . GLY A 1 120 ? 14.347 -5.708 -2.512 1.00 94.75 120 GLY A C 1
ATOM 934 O O . GLY A 1 120 ? 14.728 -4.633 -2.049 1.00 94.75 120 GLY A O 1
ATOM 935 N N . VAL A 1 121 ? 13.064 -5.945 -2.802 1.00 97.00 121 VAL A N 1
ATOM 936 C CA . VAL A 1 121 ? 11.961 -5.032 -2.474 1.00 97.00 121 VAL A CA 1
ATOM 937 C C . VAL A 1 121 ? 11.005 -5.669 -1.471 1.00 97.00 121 VAL A C 1
ATOM 939 O O . VAL A 1 121 ? 10.765 -6.872 -1.511 1.00 97.00 121 VAL A O 1
ATOM 942 N N . SER A 1 122 ? 10.432 -4.862 -0.582 1.00 98.06 122 SER A N 1
ATOM 943 C CA . SER A 1 122 ? 9.427 -5.308 0.386 1.00 98.06 122 SER A CA 1
ATOM 944 C C . SER A 1 122 ? 8.038 -4.878 -0.073 1.00 98.06 122 SER A C 1
ATOM 946 O O . SER A 1 122 ? 7.823 -3.688 -0.296 1.00 98.06 122 SER A O 1
ATOM 948 N N . LEU A 1 123 ? 7.108 -5.823 -0.220 1.00 98.38 123 LEU A N 1
ATOM 949 C CA . LEU A 1 123 ? 5.775 -5.646 -0.800 1.00 98.38 123 LEU A CA 1
ATOM 950 C C . LEU A 1 123 ? 4.654 -5.932 0.203 1.00 98.38 123 LEU A C 1
ATOM 952 O O . LEU A 1 123 ? 4.725 -6.895 0.960 1.00 98.38 123 LEU A O 1
ATOM 956 N N . CYS A 1 124 ? 3.572 -5.162 0.119 1.00 98.00 124 CYS A N 1
ATOM 957 C CA . CYS A 1 124 ? 2.306 -5.424 0.801 1.00 98.00 124 CYS A CA 1
ATOM 958 C C . CYS A 1 124 ? 1.139 -5.088 -0.123 1.00 98.00 124 CYS A C 1
ATOM 960 O O . CYS A 1 124 ? 1.121 -4.025 -0.747 1.00 98.00 124 CYS A O 1
ATOM 962 N N . LEU A 1 125 ? 0.147 -5.971 -0.184 1.00 98.31 125 LEU A N 1
ATOM 963 C CA . LEU A 1 125 ? -1.102 -5.729 -0.893 1.00 98.31 125 LEU A CA 1
ATOM 964 C C . LEU A 1 125 ? -2.198 -5.367 0.102 1.00 98.31 125 LEU A C 1
ATOM 966 O O . LEU A 1 125 ? -2.353 -6.033 1.123 1.00 98.31 125 LEU A O 1
ATOM 970 N N . GLN A 1 126 ? -2.980 -4.336 -0.202 1.00 96.38 126 GLN A N 1
ATOM 971 C CA . GLN A 1 126 ? -4.075 -3.895 0.657 1.00 96.38 126 GLN A CA 1
ATOM 972 C C . GLN A 1 126 ? -5.347 -3.607 -0.143 1.00 96.38 126 GLN A C 1
ATOM 974 O O . GLN A 1 126 ? -5.293 -3.264 -1.327 1.00 96.38 126 GLN A O 1
ATOM 979 N N . ARG A 1 127 ? -6.510 -3.707 0.508 1.00 91.94 127 ARG A N 1
ATOM 980 C CA . ARG A 1 127 ? -7.777 -3.218 -0.054 1.00 91.94 127 ARG A CA 1
ATOM 981 C C . ARG A 1 127 ? -7.726 -1.707 -0.233 1.00 91.94 127 ARG A C 1
ATOM 983 O O . ARG A 1 127 ? -7.300 -0.989 0.666 1.00 91.94 127 ARG A O 1
ATOM 990 N N . ARG A 1 128 ? -8.233 -1.207 -1.362 1.00 89.69 128 ARG A N 1
ATOM 991 C CA . ARG A 1 128 ? -8.471 0.231 -1.501 1.00 89.69 128 ARG A CA 1
ATOM 992 C C . ARG A 1 128 ? -9.602 0.634 -0.551 1.00 89.69 128 ARG A C 1
ATOM 994 O O . ARG A 1 128 ? -10.675 0.044 -0.604 1.00 89.69 128 ARG A O 1
ATOM 1001 N N . ILE A 1 129 ? -9.367 1.647 0.281 1.00 85.06 129 ILE A N 1
ATOM 1002 C CA . ILE A 1 129 ? -10.449 2.346 0.981 1.00 85.06 129 ILE A CA 1
ATOM 1003 C C . ILE A 1 129 ? -11.048 3.352 0.003 1.00 85.06 129 ILE A C 1
ATOM 1005 O O . ILE A 1 129 ? -10.332 4.206 -0.526 1.00 85.06 129 ILE A O 1
ATOM 1009 N N . ASP A 1 130 ? -12.349 3.245 -0.240 1.00 81.75 130 ASP A N 1
ATOM 1010 C CA . ASP A 1 130 ? -13.085 4.257 -0.987 1.00 81.75 130 ASP A CA 1
ATOM 1011 C C . ASP A 1 130 ? -13.399 5.447 -0.067 1.00 81.75 130 ASP A C 1
ATOM 1013 O O . ASP A 1 130 ? -13.804 5.274 1.081 1.00 81.75 130 ASP A O 1
ATOM 1017 N N . GLY A 1 131 ? -13.192 6.667 -0.562 1.00 83.31 131 GLY A N 1
ATOM 1018 C CA . GLY A 1 131 ? -13.417 7.885 0.212 1.00 83.31 131 GLY A CA 1
ATOM 1019 C C . GLY A 1 131 ? -12.688 9.098 -0.357 1.00 83.31 131 GLY A C 1
ATOM 1020 O O . GLY A 1 131 ? -11.878 8.987 -1.281 1.00 83.31 131 GLY A O 1
ATOM 1021 N N . GLY A 1 132 ? -13.002 10.269 0.195 1.00 82.06 132 GLY A N 1
ATOM 1022 C CA . GLY A 1 132 ? -12.282 11.516 -0.055 1.00 82.06 132 GLY A CA 1
ATOM 1023 C C . GLY A 1 132 ? -11.237 11.795 1.024 1.00 82.06 132 GLY A C 1
ATOM 1024 O O . GLY A 1 132 ? -11.238 11.176 2.087 1.00 82.06 132 GLY A O 1
ATOM 1025 N N . LEU A 1 133 ? -10.348 12.752 0.757 1.00 85.75 133 LEU A N 1
ATOM 1026 C CA . LEU A 1 133 ? -9.508 13.320 1.810 1.00 85.75 133 LEU A CA 1
ATOM 1027 C C . LEU A 1 133 ? -10.370 14.163 2.758 1.00 85.75 133 LEU A C 1
ATOM 1029 O O . LEU A 1 133 ? -11.348 14.769 2.324 1.00 85.75 133 LEU A O 1
ATOM 1033 N N . LEU A 1 134 ? -9.968 14.217 4.029 1.00 86.69 134 LEU A N 1
ATOM 1034 C CA . LEU A 1 134 ? -10.584 15.071 5.043 1.00 86.69 134 LEU A CA 1
ATOM 1035 C C . LEU A 1 134 ? -10.613 16.534 4.574 1.00 86.69 134 LEU A C 1
ATOM 1037 O O . LEU A 1 134 ? -9.558 17.124 4.325 1.00 86.69 134 LEU A O 1
ATOM 1041 N N . ASP A 1 135 ? -11.802 17.131 4.516 1.00 87.12 135 ASP A N 1
ATOM 1042 C CA . ASP A 1 135 ? -11.968 18.566 4.309 1.00 87.12 135 ASP A CA 1
ATOM 1043 C C . ASP A 1 135 ? -11.970 19.285 5.662 1.00 87.12 135 ASP A C 1
ATOM 1045 O O . ASP A 1 135 ? -12.959 19.299 6.395 1.00 87.12 135 ASP A O 1
ATOM 1049 N N . ILE A 1 136 ? -10.845 19.921 5.988 1.00 92.19 136 ILE A N 1
ATOM 1050 C CA . ILE A 1 136 ? -10.665 20.653 7.249 1.00 92.19 136 ILE A CA 1
ATOM 1051 C C . ILE A 1 136 ? -11.566 21.889 7.378 1.00 92.19 136 ILE A C 1
ATOM 1053 O O . ILE A 1 136 ? -11.628 22.485 8.452 1.00 92.19 136 ILE A O 1
ATOM 1057 N N . THR A 1 137 ? -12.232 22.304 6.297 1.00 94.81 137 THR A N 1
ATOM 1058 C CA . THR A 1 137 ? -13.209 23.397 6.325 1.00 94.81 137 THR A CA 1
ATOM 1059 C C . THR A 1 137 ? -14.603 22.931 6.747 1.00 94.81 137 THR A C 1
ATOM 1061 O O . THR A 1 137 ? -15.446 23.777 7.034 1.00 94.81 137 THR A O 1
ATOM 1064 N N . GLN A 1 138 ? -14.831 21.613 6.842 1.00 93.56 138 GLN A N 1
ATOM 1065 C CA . GLN A 1 138 ? -16.079 20.997 7.298 1.00 93.56 138 GLN A CA 1
ATOM 1066 C C . GLN A 1 138 ? -15.945 20.546 8.763 1.00 93.56 138 GLN A C 1
ATOM 1068 O O . GLN A 1 138 ? -15.304 19.526 9.033 1.00 93.56 138 GLN A O 1
ATOM 1073 N N . PRO A 1 139 ? -16.545 21.263 9.734 1.00 96.06 139 PRO A N 1
ATOM 1074 C CA . PRO A 1 139 ? -16.374 20.958 11.157 1.00 96.06 139 PRO A CA 1
ATOM 1075 C C . PRO A 1 139 ? -16.807 19.540 11.544 1.00 96.06 139 PRO A C 1
ATOM 1077 O O . PRO A 1 139 ? -16.145 18.909 12.368 1.00 96.06 139 PRO A O 1
ATOM 1080 N N . ASP A 1 140 ? -17.866 19.024 10.919 1.00 96.00 140 ASP A N 1
ATOM 1081 C CA . ASP A 1 140 ? -18.389 17.686 11.203 1.00 96.00 140 ASP A CA 1
ATOM 1082 C C . ASP A 1 140 ? -17.370 16.600 10.828 1.00 96.00 140 ASP A C 1
ATOM 1084 O O . ASP A 1 140 ? -17.073 15.732 11.647 1.00 96.00 140 ASP A O 1
ATOM 1088 N N . GLN A 1 141 ? -16.722 16.711 9.659 1.00 91.06 141 GLN A N 1
ATOM 1089 C CA . GLN A 1 141 ? -15.681 15.757 9.256 1.00 91.06 141 GLN A CA 1
ATOM 1090 C C . GLN A 1 141 ? -14.474 15.790 10.202 1.00 91.06 141 GLN A C 1
ATOM 1092 O O . GLN A 1 141 ? -13.885 14.754 10.507 1.00 91.06 141 GLN A O 1
ATOM 1097 N N . VAL A 1 142 ? -14.095 16.978 10.686 1.00 94.69 142 VAL A N 1
ATOM 1098 C CA . VAL A 1 142 ? -12.997 17.126 11.654 1.00 94.69 142 VAL A CA 1
ATOM 1099 C C . VAL A 1 142 ? -13.360 16.472 12.988 1.00 94.69 142 VAL A C 1
ATOM 1101 O O . VAL A 1 142 ? -12.518 15.802 13.592 1.00 94.69 142 VAL A O 1
ATOM 1104 N N . SER A 1 143 ? -14.605 16.636 13.442 1.00 95.06 143 SER A N 1
ATOM 1105 C CA . SER A 1 143 ? -15.099 16.000 14.665 1.00 95.06 143 SER A CA 1
ATOM 1106 C C . SER A 1 143 ? -15.102 14.474 14.545 1.00 95.06 143 SER A C 1
ATOM 1108 O O . SER A 1 143 ? -14.544 13.793 15.408 1.00 95.06 143 SER A O 1
ATOM 1110 N N . GLU A 1 144 ? -15.630 13.937 13.444 1.00 92.31 144 GLU A N 1
ATOM 1111 C CA . GLU A 1 144 ? -15.643 12.498 13.158 1.00 92.31 144 GLU A CA 1
ATOM 1112 C C . GLU A 1 144 ? -14.226 11.914 13.074 1.00 92.31 144 GLU A C 1
ATOM 1114 O O . GLU A 1 144 ? -13.939 10.886 13.693 1.00 92.31 144 GLU A O 1
ATOM 1119 N N . ALA A 1 145 ? -13.300 12.599 12.394 1.00 90.50 145 ALA A N 1
ATOM 1120 C CA . ALA A 1 145 ? -11.895 12.199 12.349 1.00 90.50 145 ALA A CA 1
ATOM 1121 C C . ALA A 1 145 ? -11.262 12.160 13.752 1.00 90.50 145 ALA A C 1
ATOM 1123 O O . ALA A 1 145 ? -10.474 11.261 14.052 1.00 90.50 145 ALA A O 1
ATOM 1124 N N . GLY A 1 146 ? -11.629 13.099 14.631 1.00 93.00 146 GLY A N 1
ATOM 1125 C CA . GLY A 1 146 ? -11.209 13.112 16.033 1.00 93.00 146 GLY A CA 1
ATOM 1126 C C . GLY A 1 146 ? -11.713 11.902 16.825 1.00 93.00 146 GLY A C 1
ATOM 1127 O O . GLY A 1 146 ? -10.944 11.310 17.584 1.00 93.00 146 GLY A O 1
ATOM 1128 N N . VAL A 1 147 ? -12.969 11.493 16.612 1.00 94.69 147 VAL A N 1
ATOM 1129 C CA . VAL A 1 147 ? -13.544 10.282 17.228 1.00 94.69 147 VAL A CA 1
ATOM 1130 C C . VAL A 1 147 ? -12.791 9.032 16.773 1.00 94.69 147 VAL A C 1
ATOM 1132 O O . VAL A 1 147 ? -12.359 8.241 17.613 1.00 94.69 147 VAL A O 1
ATOM 1135 N N . VAL A 1 148 ? -12.567 8.878 15.465 1.00 90.94 148 VAL A N 1
ATOM 1136 C CA . VAL A 1 148 ? -11.831 7.731 14.904 1.00 90.94 148 VAL A CA 1
ATOM 1137 C C . VAL A 1 148 ? -10.388 7.693 15.417 1.00 90.94 148 VAL A C 1
ATOM 1139 O O . VAL A 1 148 ? -9.875 6.626 15.753 1.00 90.94 148 VAL A O 1
ATOM 1142 N N . LEU A 1 149 ? -9.730 8.849 15.540 1.00 91.81 149 LEU A N 1
ATOM 1143 C CA . LEU A 1 149 ? -8.384 8.933 16.108 1.00 91.81 149 LEU A CA 1
ATOM 1144 C C . LEU A 1 149 ? -8.352 8.516 17.588 1.00 91.81 149 LEU A C 1
ATOM 1146 O O . LEU A 1 149 ? -7.415 7.836 18.005 1.00 91.81 149 LEU A O 1
ATOM 1150 N N . GLY A 1 150 ? -9.365 8.891 18.374 1.00 92.69 150 GLY A N 1
ATOM 1151 C CA . GLY A 1 150 ? -9.519 8.432 19.758 1.00 92.69 150 GLY A CA 1
ATOM 1152 C C . GLY A 1 150 ? -9.631 6.909 19.846 1.00 92.69 150 GLY A C 1
ATOM 1153 O O . GLY A 1 150 ? -8.852 6.275 20.552 1.00 92.69 150 GLY A O 1
ATOM 1154 N N . GLN A 1 151 ? -10.509 6.317 19.033 1.00 92.62 151 GLN A N 1
ATOM 1155 C CA . GLN A 1 151 ? -10.680 4.860 18.951 1.00 92.62 151 GLN A CA 1
ATOM 1156 C C . GLN A 1 151 ? -9.391 4.139 18.535 1.00 92.62 151 GLN A C 1
ATOM 1158 O O . GLN A 1 151 ? -9.066 3.079 19.070 1.00 92.62 151 GLN A O 1
ATOM 1163 N N . LEU A 1 152 ? -8.633 4.715 17.597 1.00 92.06 152 LEU A N 1
ATOM 1164 C CA . LEU A 1 152 ? -7.335 4.181 17.196 1.00 92.06 152 LEU A CA 1
ATOM 1165 C C . LEU A 1 152 ? -6.339 4.186 18.364 1.00 92.06 152 LEU A C 1
ATOM 1167 O O . LEU A 1 152 ? -5.616 3.207 18.543 1.00 92.06 152 LEU A O 1
ATOM 1171 N N . HIS A 1 153 ? -6.285 5.260 19.157 1.00 91.31 153 HIS A N 1
ATOM 1172 C CA . HIS A 1 153 ? -5.408 5.319 20.328 1.00 91.31 153 HIS A CA 1
ATOM 1173 C C . HIS A 1 153 ? -5.775 4.273 21.380 1.00 91.31 153 HIS A C 1
ATOM 1175 O O . HIS A 1 153 ? -4.878 3.583 21.868 1.00 91.31 153 HIS A O 1
ATOM 1181 N N . ASP A 1 154 ? -7.065 4.128 21.686 1.00 94.00 154 ASP A N 1
ATOM 1182 C CA . ASP A 1 154 ? -7.546 3.138 22.651 1.00 94.00 154 ASP A CA 1
ATOM 1183 C C . ASP A 1 154 ? -7.179 1.719 22.204 1.00 94.00 154 ASP A C 1
ATOM 1185 O O . ASP A 1 154 ? -6.634 0.937 22.980 1.00 94.00 154 ASP A O 1
ATOM 1189 N N . ALA A 1 155 ? -7.368 1.407 20.918 1.00 94.25 155 ALA A N 1
ATOM 1190 C CA . ALA A 1 155 ? -6.961 0.121 20.371 1.00 94.25 155 ALA A CA 1
ATOM 1191 C C . ALA A 1 155 ? -5.442 -0.080 20.456 1.00 94.25 155 ALA A C 1
ATOM 1193 O O . ALA A 1 155 ? -4.975 -1.118 20.911 1.00 94.25 155 ALA A O 1
ATOM 1194 N N . LEU A 1 156 ? -4.633 0.903 20.065 1.00 92.31 156 LEU A N 1
ATOM 1195 C CA . LEU A 1 156 ? -3.176 0.754 20.088 1.00 92.31 156 LEU A CA 1
ATOM 1196 C C . LEU A 1 156 ? -2.599 0.560 21.491 1.00 92.31 156 LEU A C 1
ATOM 1198 O O . LEU A 1 156 ? -1.547 -0.065 21.616 1.00 92.31 156 LEU A O 1
ATOM 1202 N N . ALA A 1 157 ? -3.282 1.038 22.534 1.00 92.19 157 ALA A N 1
ATOM 1203 C CA . ALA A 1 157 ? -2.903 0.762 23.917 1.00 92.19 157 ALA A CA 1
ATOM 1204 C C . ALA A 1 157 ? -2.996 -0.736 24.277 1.00 92.19 157 ALA A C 1
ATOM 1206 O O . ALA A 1 157 ? -2.289 -1.193 25.173 1.00 92.19 157 ALA A O 1
ATOM 1207 N N . GLU A 1 158 ? -3.823 -1.507 23.565 1.00 94.75 158 GLU A N 1
ATOM 1208 C CA . GLU A 1 158 ? -3.998 -2.952 23.752 1.00 94.75 158 GLU A CA 1
ATOM 1209 C C . GLU A 1 158 ? -3.157 -3.806 22.789 1.00 94.75 158 GLU A C 1
ATOM 1211 O O . GLU A 1 158 ? -3.228 -5.038 22.838 1.00 94.75 158 GLU A O 1
ATOM 1216 N N . TYR A 1 159 ? -2.395 -3.194 21.875 1.00 94.38 159 TYR A N 1
ATOM 1217 C CA . TYR A 1 159 ? -1.664 -3.946 20.858 1.00 94.38 159 TYR A CA 1
ATOM 1218 C C . TYR A 1 159 ? -0.543 -4.791 21.495 1.00 94.38 159 TYR A C 1
ATOM 1220 O O . TYR A 1 159 ? 0.361 -4.234 22.118 1.00 94.38 159 TYR A O 1
ATOM 1228 N N . PRO A 1 160 ? -0.541 -6.129 21.323 1.00 93.19 160 PRO A N 1
ATOM 1229 C CA . PRO A 1 160 ? 0.441 -6.999 21.976 1.00 93.19 160 PRO A CA 1
ATOM 1230 C C . PRO A 1 160 ? 1.792 -7.054 21.247 1.00 93.19 160 PRO A C 1
ATOM 1232 O O . PRO A 1 160 ? 2.755 -7.611 21.773 1.00 93.19 160 PRO A O 1
ATOM 1235 N N . GLY A 1 161 ? 1.860 -6.549 20.012 1.00 90.19 161 GLY A N 1
ATOM 1236 C CA . GLY A 1 161 ? 3.062 -6.598 19.186 1.00 90.19 161 GLY A CA 1
ATOM 1237 C C . GLY A 1 161 ? 4.013 -5.430 19.439 1.00 90.19 161 GLY A C 1
ATOM 1238 O O . GLY A 1 161 ? 3.659 -4.408 20.021 1.00 90.19 161 GLY A O 1
ATOM 1239 N N . GLN A 1 162 ? 5.234 -5.562 18.931 1.00 87.81 162 GLN A N 1
ATOM 1240 C CA . GLN A 1 162 ? 6.228 -4.491 18.928 1.00 87.81 162 GLN A CA 1
ATOM 1241 C C . GLN A 1 162 ? 6.444 -3.986 17.505 1.00 87.81 162 GLN A C 1
ATOM 1243 O O . GLN A 1 162 ? 6.424 -4.764 16.551 1.00 87.81 162 G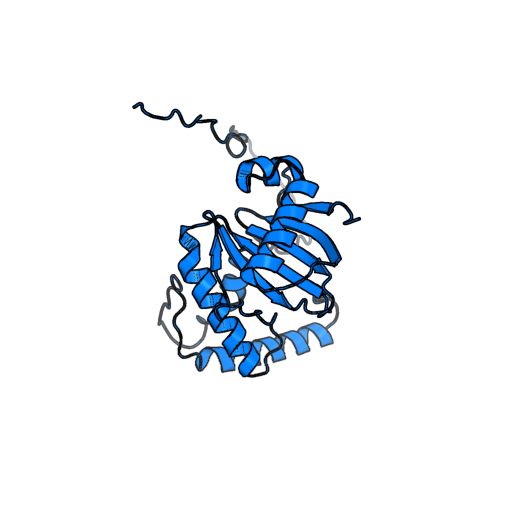LN A O 1
ATOM 1248 N N . ILE A 1 163 ? 6.669 -2.681 17.371 1.00 88.06 163 ILE A N 1
ATOM 1249 C CA . ILE A 1 163 ? 7.081 -2.068 16.110 1.00 88.06 163 ILE A CA 1
ATOM 1250 C C . ILE A 1 163 ? 8.547 -1.644 16.257 1.00 88.06 163 ILE A C 1
ATOM 1252 O O . ILE A 1 163 ? 8.842 -0.825 17.135 1.00 88.06 163 ILE A O 1
ATOM 1256 N N . PRO A 1 164 ? 9.462 -2.176 15.427 1.00 86.44 164 PRO A N 1
ATOM 1257 C CA . PRO A 1 164 ? 10.859 -1.761 15.422 1.00 86.44 164 PRO A CA 1
ATOM 1258 C C . PRO A 1 164 ? 11.021 -0.247 15.248 1.00 86.44 164 PRO A C 1
ATOM 1260 O O . PRO A 1 164 ? 10.230 0.407 14.562 1.00 86.44 164 PRO A O 1
ATOM 1263 N N . ASP A 1 165 ? 12.058 0.304 15.879 1.00 74.12 165 ASP A N 1
ATOM 1264 C CA . ASP A 1 165 ? 12.461 1.714 15.793 1.00 74.12 165 ASP A CA 1
ATOM 1265 C C . ASP A 1 165 ? 11.408 2.741 16.243 1.00 74.12 165 ASP A C 1
ATOM 1267 O O . ASP A 1 165 ? 11.528 3.943 15.980 1.00 74.12 165 ASP A O 1
ATOM 1271 N N . ILE A 1 166 ? 10.391 2.301 16.989 1.00 64.62 166 ILE A N 1
ATOM 1272 C CA . ILE A 1 166 ? 9.612 3.200 17.833 1.00 64.62 166 ILE A CA 1
ATOM 1273 C C . ILE A 1 166 ? 10.371 3.375 19.148 1.00 64.62 166 ILE A C 1
ATOM 1275 O O . ILE A 1 166 ? 10.280 2.554 20.057 1.00 64.62 166 ILE A O 1
ATOM 1279 N N . ALA A 1 167 ? 11.115 4.476 19.262 1.00 49.12 167 ALA A N 1
ATOM 1280 C CA . ALA A 1 167 ? 11.596 4.940 20.556 1.00 49.12 167 ALA A CA 1
ATOM 1281 C C . ALA A 1 167 ? 10.380 5.306 21.424 1.00 49.12 167 ALA A C 1
ATOM 1283 O O . ALA A 1 167 ? 9.816 6.395 21.301 1.00 49.12 167 ALA A O 1
ATOM 1284 N N . VAL A 1 168 ? 9.947 4.385 22.286 1.00 46.25 168 VAL A N 1
ATOM 1285 C CA . VAL A 1 168 ? 9.004 4.703 23.357 1.00 46.25 168 VAL A CA 1
ATOM 1286 C C . VAL A 1 168 ? 9.804 5.418 24.436 1.00 46.25 168 VAL A C 1
ATOM 1288 O O . VAL A 1 168 ? 10.378 4.791 25.322 1.00 46.25 168 VAL A O 1
ATOM 1291 N N . THR A 1 169 ? 9.870 6.747 24.375 1.00 38.03 169 THR A N 1
ATOM 1292 C CA . THR A 1 169 ? 10.278 7.509 25.555 1.00 38.03 169 THR A CA 1
ATOM 1293 C C . THR A 1 169 ? 9.128 7.415 26.552 1.00 38.03 169 THR A C 1
ATOM 1295 O O . THR A 1 169 ? 8.193 8.213 26.519 1.00 38.03 169 THR A O 1
ATOM 1298 N N . THR A 1 170 ? 9.162 6.407 27.424 1.00 38.41 170 THR A N 1
ATOM 1299 C CA . THR A 1 170 ? 8.317 6.336 28.619 1.00 38.41 170 THR A CA 1
ATOM 1300 C C . THR A 1 170 ? 8.734 7.453 29.576 1.00 38.41 170 THR A C 1
ATOM 1302 O O . THR A 1 170 ? 9.468 7.237 30.535 1.00 38.41 170 THR A O 1
ATOM 1305 N N . ALA A 1 171 ? 8.290 8.673 29.295 1.00 30.77 171 ALA A N 1
ATOM 1306 C CA . ALA A 1 171 ? 8.297 9.778 30.235 1.00 30.77 171 ALA A CA 1
ATOM 1307 C C . ALA A 1 171 ? 6.878 10.350 30.276 1.00 30.77 171 ALA A C 1
ATOM 1309 O O . ALA A 1 171 ? 6.492 11.118 29.405 1.00 30.77 171 ALA A O 1
ATOM 1310 N N . SER A 1 172 ? 6.125 9.936 31.300 1.00 33.22 172 SER A N 1
ATOM 1311 C CA . SER A 1 172 ? 4.835 10.490 31.732 1.00 33.22 172 SER A CA 1
ATOM 1312 C C . SER A 1 172 ? 3.680 10.481 30.706 1.00 33.22 172 SER A C 1
ATOM 1314 O O . SER A 1 172 ? 3.678 11.165 29.683 1.00 33.22 172 SER A O 1
ATOM 1316 N N . LEU A 1 173 ? 2.641 9.712 31.043 1.00 42.06 173 LEU A N 1
ATOM 1317 C CA . LEU A 1 173 ? 1.373 9.521 30.327 1.00 42.06 173 LEU A CA 1
ATOM 1318 C C . LEU A 1 173 ? 0.480 10.778 30.306 1.00 42.06 173 LEU A C 1
ATOM 1320 O O . LEU A 1 173 ? -0.635 10.766 30.819 1.00 42.06 173 LEU A O 1
ATOM 1324 N N . SER A 1 174 ? 0.925 11.869 29.685 1.00 35.97 174 SER A N 1
ATOM 1325 C CA . SER A 1 174 ? -0.004 12.964 29.358 1.00 35.97 174 SER A CA 1
ATOM 1326 C C . SER A 1 174 ? 0.163 13.592 27.980 1.00 35.97 174 SER A C 1
ATOM 1328 O O . SER A 1 174 ? -0.794 14.194 27.505 1.00 35.97 174 SER A O 1
ATOM 1330 N N . GLN A 1 175 ? 1.301 13.457 27.287 1.00 34.09 175 GLN A N 1
ATOM 1331 C CA . GLN A 1 175 ? 1.489 14.161 25.998 1.00 34.09 175 GLN A CA 1
ATOM 1332 C C . GLN A 1 175 ? 2.357 13.426 24.952 1.00 34.09 175 GLN A C 1
ATOM 1334 O O . GLN A 1 175 ? 2.515 13.913 23.833 1.00 34.09 175 GLN A O 1
ATOM 1339 N N . GLY A 1 176 ? 2.915 12.250 25.271 1.00 33.72 176 GLY A N 1
ATOM 1340 C CA . GLY A 1 176 ? 3.935 11.589 24.436 1.00 33.72 176 GLY A CA 1
ATOM 1341 C C . GLY A 1 176 ? 3.425 10.652 23.331 1.00 33.72 176 GLY A C 1
ATOM 1342 O O . GLY A 1 176 ? 4.102 10.489 22.317 1.00 33.72 176 GLY A O 1
ATOM 1343 N N . LEU A 1 177 ? 2.231 10.064 23.477 1.00 35.16 177 LEU A N 1
ATOM 1344 C CA . LEU A 1 177 ? 1.704 9.075 22.518 1.00 35.16 177 LEU A CA 1
ATOM 1345 C C . LEU A 1 177 ? 1.215 9.715 21.201 1.00 35.16 177 LEU A C 1
ATOM 1347 O O . LEU A 1 177 ? 1.188 9.072 20.154 1.00 35.16 177 LEU A O 1
ATOM 1351 N N . PHE A 1 178 ? 0.905 11.014 21.243 1.00 33.44 178 PHE A N 1
ATOM 1352 C CA . PHE A 1 178 ? 0.213 11.750 20.180 1.00 33.44 178 PHE A CA 1
ATOM 1353 C C . PHE A 1 178 ? 1.035 11.919 18.888 1.00 33.44 178 PHE A C 1
ATOM 1355 O O . PHE A 1 178 ? 0.484 12.167 17.821 1.00 33.44 178 PHE A O 1
ATOM 1362 N N . LYS A 1 179 ? 2.369 11.794 18.953 1.00 28.33 179 LYS A N 1
ATOM 1363 C CA . LYS A 1 179 ? 3.255 12.036 17.798 1.00 28.33 179 LYS A CA 1
ATOM 1364 C C . LYS A 1 179 ? 3.678 10.786 17.040 1.00 28.33 179 LYS A C 1
ATOM 1366 O O . LYS A 1 179 ? 4.232 10.927 15.959 1.00 28.33 179 LYS A O 1
ATOM 1371 N N . VAL A 1 180 ? 3.486 9.586 17.578 1.00 34.97 180 VAL A N 1
ATOM 1372 C CA . VAL A 1 180 ? 4.198 8.400 17.069 1.00 34.97 180 VAL A CA 1
ATOM 1373 C C . VAL A 1 180 ? 3.363 7.596 16.076 1.00 34.97 180 VAL A C 1
ATOM 1375 O O . VAL A 1 180 ? 3.898 7.129 15.075 1.00 34.97 180 VAL A O 1
ATOM 1378 N N . VAL A 1 181 ? 2.055 7.493 16.295 1.00 29.94 181 VAL A N 1
ATOM 1379 C CA . VAL A 1 181 ? 1.179 6.615 15.505 1.00 29.94 181 VAL A CA 1
ATOM 1380 C C . VAL A 1 181 ? 0.865 7.216 14.136 1.00 29.94 181 VAL A C 1
ATOM 1382 O O . VAL A 1 181 ? 1.097 6.578 13.111 1.00 29.94 181 VAL A O 1
ATOM 1385 N N . VAL A 1 182 ? 0.441 8.483 14.100 1.00 30.48 182 VAL A N 1
ATOM 1386 C CA . VAL A 1 182 ? 0.179 9.197 12.839 1.00 30.48 182 VAL A CA 1
ATOM 1387 C C . VAL A 1 182 ? 1.490 9.439 12.081 1.00 30.48 182 VAL A C 1
ATOM 1389 O O . VAL A 1 182 ? 1.554 9.238 10.872 1.00 30.48 182 VAL A O 1
ATOM 1392 N N . ALA A 1 183 ? 2.590 9.752 12.779 1.00 29.50 183 ALA A N 1
ATOM 1393 C CA . ALA A 1 183 ? 3.889 9.937 12.131 1.00 29.50 183 ALA A CA 1
ATOM 1394 C C . ALA A 1 183 ? 4.509 8.636 11.604 1.00 29.50 183 ALA A C 1
ATOM 1396 O O . ALA A 1 183 ? 5.358 8.718 10.730 1.00 29.50 183 ALA A O 1
ATOM 1397 N N . ALA A 1 184 ? 4.145 7.447 12.092 1.00 29.78 184 ALA A N 1
ATOM 1398 C CA . ALA A 1 184 ? 4.699 6.191 11.580 1.00 29.78 184 ALA A CA 1
ATOM 1399 C C . ALA A 1 184 ? 4.113 5.797 10.216 1.00 29.78 184 ALA A C 1
ATOM 1401 O O . ALA A 1 184 ? 4.843 5.251 9.394 1.00 29.78 184 ALA A O 1
ATOM 1402 N N . TRP A 1 185 ? 2.845 6.130 9.963 1.00 34.28 185 TRP A N 1
ATOM 1403 C CA . TRP A 1 185 ? 2.215 5.992 8.646 1.00 34.28 185 TRP A CA 1
ATOM 1404 C C . TRP A 1 185 ? 2.577 7.158 7.713 1.00 34.28 185 TRP A C 1
ATOM 1406 O O . TRP A 1 185 ? 2.843 6.950 6.534 1.00 34.28 185 TRP A O 1
ATOM 1416 N N . CYS A 1 186 ? 2.686 8.376 8.253 1.00 35.53 186 CYS A N 1
ATOM 1417 C CA . CYS A 1 186 ? 3.033 9.578 7.493 1.00 35.53 186 CYS A CA 1
ATOM 1418 C C . CYS A 1 186 ? 4.538 9.734 7.188 1.00 35.53 186 CYS A C 1
ATOM 1420 O O . CYS A 1 186 ? 4.878 10.353 6.185 1.00 35.53 186 CYS A O 1
ATOM 1422 N N . ARG A 1 187 ? 5.473 9.183 7.979 1.00 34.66 187 ARG A N 1
ATOM 1423 C CA . ARG A 1 187 ? 6.929 9.328 7.718 1.00 34.66 187 ARG A CA 1
ATOM 1424 C C . ARG A 1 187 ? 7.422 8.569 6.493 1.00 34.66 187 ARG A C 1
ATOM 1426 O O . ARG A 1 187 ? 8.523 8.848 6.037 1.00 34.66 187 ARG A O 1
ATOM 1433 N N . VAL A 1 188 ? 6.622 7.645 5.975 1.00 38.94 188 VAL A N 1
ATOM 1434 C CA . VAL A 1 188 ? 6.912 6.944 4.724 1.00 38.94 188 VAL A CA 1
ATOM 1435 C C . VAL A 1 188 ? 6.485 7.795 3.510 1.00 38.94 188 VAL A C 1
ATOM 1437 O O . VAL A 1 188 ? 7.049 7.600 2.442 1.00 38.94 188 VAL A O 1
ATOM 1440 N N . ASP A 1 189 ? 5.591 8.793 3.679 1.00 34.91 189 ASP A N 1
ATOM 1441 C CA . ASP A 1 189 ? 4.935 9.504 2.559 1.00 34.91 189 ASP A CA 1
ATOM 1442 C C . ASP A 1 189 ? 4.545 10.999 2.783 1.00 34.91 189 ASP A C 1
ATOM 1444 O O . ASP A 1 189 ? 3.748 11.527 2.009 1.00 34.91 189 ASP A O 1
ATOM 1448 N N . THR A 1 190 ? 5.076 11.754 3.766 1.00 34.44 190 THR A N 1
ATOM 1449 C CA . THR A 1 190 ? 4.798 13.218 3.846 1.00 34.44 190 THR A CA 1
ATOM 1450 C C . THR A 1 190 ? 6.010 14.135 4.051 1.00 34.44 190 THR A C 1
ATOM 1452 O O . THR A 1 190 ? 6.835 13.898 4.938 1.00 34.44 190 THR A O 1
ATOM 1455 N N . PRO A 1 191 ? 6.069 15.249 3.289 1.00 30.09 191 PRO A N 1
ATOM 1456 C CA . PRO A 1 191 ? 7.011 16.336 3.482 1.00 30.09 191 PRO A CA 1
ATOM 1457 C C . PRO A 1 191 ? 6.630 17.191 4.696 1.00 30.09 191 PRO A C 1
ATOM 1459 O O . PRO A 1 191 ? 5.478 17.282 5.116 1.00 30.09 191 PRO A O 1
ATOM 1462 N N . TRP A 1 192 ? 7.633 17.878 5.228 1.00 26.28 192 TRP A N 1
ATOM 1463 C CA . TRP A 1 192 ? 7.518 18.950 6.205 1.00 26.28 192 TRP A CA 1
ATOM 1464 C C . TRP A 1 192 ? 6.386 19.933 5.863 1.00 26.28 192 TRP A C 1
ATOM 1466 O O . TRP A 1 192 ? 6.558 20.824 5.030 1.00 26.28 192 TRP A O 1
ATOM 1476 N N . VAL A 1 193 ? 5.260 19.858 6.575 1.00 26.20 193 VAL A N 1
ATOM 1477 C CA . VAL A 1 193 ? 4.358 21.006 6.704 1.00 26.20 193 VAL A CA 1
ATOM 1478 C C . VAL A 1 193 ? 5.113 22.053 7.522 1.00 26.20 193 VAL A C 1
ATOM 1480 O O . VAL A 1 193 ? 5.105 22.043 8.753 1.00 26.20 193 VAL A O 1
ATOM 1483 N N . ARG A 1 194 ? 5.814 22.970 6.845 1.00 27.09 194 ARG A N 1
ATOM 1484 C CA . ARG A 1 194 ? 6.159 24.256 7.453 1.00 27.09 194 ARG A CA 1
ATOM 1485 C C . ARG A 1 194 ? 4.848 24.993 7.682 1.00 27.09 194 ARG A C 1
ATOM 1487 O O . ARG A 1 194 ? 4.346 25.678 6.797 1.00 27.09 194 ARG A O 1
ATOM 1494 N N . TYR A 1 195 ? 4.321 24.865 8.890 1.00 25.08 195 TYR A N 1
ATOM 1495 C CA . TYR A 1 195 ? 3.381 25.825 9.436 1.00 25.08 195 TYR A CA 1
ATOM 1496 C C . TYR A 1 195 ? 4.057 27.204 9.388 1.00 25.08 195 TYR A C 1
ATOM 1498 O O . TYR A 1 195 ? 5.002 27.464 10.133 1.00 25.08 195 TYR A O 1
ATOM 1506 N N . LYS A 1 196 ? 3.640 28.072 8.460 1.00 25.83 196 LYS A N 1
ATOM 1507 C CA . LYS A 1 196 ? 3.885 29.512 8.574 1.00 25.83 196 LYS A CA 1
ATOM 1508 C C . LYS A 1 196 ? 2.725 30.074 9.397 1.00 25.83 196 LYS A C 1
ATOM 1510 O O . LYS A 1 196 ? 1.606 30.067 8.888 1.00 25.83 196 LYS A O 1
ATOM 1515 N N . PRO A 1 197 ? 2.950 30.554 10.633 1.00 30.53 197 PRO A N 1
ATOM 1516 C CA . PRO A 1 197 ? 1.940 31.343 11.319 1.00 30.53 197 PRO A CA 1
ATOM 1517 C C . PRO A 1 197 ? 1.623 32.571 10.462 1.00 30.53 197 PRO A C 1
ATOM 1519 O O . PRO A 1 197 ? 2.522 33.146 9.842 1.00 30.53 197 PRO A O 1
ATOM 1522 N N . GLY A 1 198 ? 0.338 32.908 10.386 1.00 30.12 198 GLY A N 1
ATOM 1523 C CA . GLY A 1 198 ? -0.223 33.889 9.466 1.00 30.12 198 GLY A CA 1
ATOM 1524 C C . GLY A 1 198 ? 0.521 35.223 9.424 1.00 30.12 198 GLY A C 1
ATOM 1525 O O . GLY A 1 198 ? 0.880 35.806 10.445 1.00 30.12 198 GLY A O 1
ATOM 1526 N N . GLY A 1 199 ? 0.701 35.725 8.204 1.00 27.41 199 GLY A N 1
ATOM 1527 C CA . GLY A 1 199 ? 1.000 37.127 7.969 1.00 27.41 199 GLY A CA 1
ATOM 1528 C C . GLY A 1 199 ? -0.287 37.938 8.043 1.00 27.41 199 GLY A C 1
ATOM 1529 O O . GLY A 1 199 ? -1.035 37.993 7.071 1.00 27.41 199 GLY A O 1
ATOM 1530 N N . HIS A 1 200 ? -0.509 38.604 9.172 1.00 31.62 200 HIS A N 1
ATOM 1531 C CA . HIS A 1 200 ? -1.321 39.814 9.230 1.00 31.62 200 HIS A CA 1
ATOM 1532 C C . HIS A 1 200 ? -0.416 40.997 9.592 1.00 31.62 200 HIS A C 1
ATOM 1534 O O . HIS A 1 200 ? 0.240 40.985 10.625 1.00 31.62 200 HIS A O 1
ATOM 1540 N N . GLY A 1 201 ? -0.409 42.008 8.719 1.00 28.38 201 GLY A N 1
ATOM 1541 C CA . GLY A 1 201 ? -0.307 43.422 9.094 1.00 28.38 201 GLY A CA 1
ATOM 1542 C C . GLY A 1 201 ? 1.000 43.944 9.705 1.00 28.38 201 GLY A C 1
ATOM 1543 O O . GLY A 1 201 ? 1.136 44.009 10.915 1.00 28.38 201 GLY A O 1
ATOM 1544 N N . GLY A 1 202 ? 1.878 44.458 8.838 1.00 26.06 202 GLY A N 1
ATOM 1545 C CA . GLY A 1 202 ? 2.466 45.806 8.924 1.00 26.06 202 GLY A CA 1
ATOM 1546 C C . GLY A 1 202 ? 3.242 46.258 10.172 1.00 26.06 202 GLY A C 1
ATOM 1547 O O . GLY A 1 202 ? 2.646 46.688 11.151 1.00 26.06 202 GLY A O 1
ATOM 1548 N N . TYR A 1 203 ? 4.561 46.430 10.015 1.00 25.70 203 TYR A N 1
ATOM 1549 C CA . TYR A 1 203 ? 5.257 47.648 10.458 1.00 25.70 203 TYR A CA 1
ATOM 1550 C C . TYR A 1 203 ? 6.546 47.870 9.641 1.00 25.70 203 TYR A C 1
ATOM 1552 O O . TYR A 1 203 ? 7.261 46.923 9.319 1.00 25.70 203 TYR A O 1
ATOM 1560 N N . ARG A 1 204 ? 6.807 49.127 9.256 1.00 30.06 204 ARG A N 1
ATOM 1561 C CA . ARG A 1 204 ? 8.012 49.595 8.543 1.00 30.06 204 ARG A CA 1
ATOM 1562 C C . ARG A 1 204 ? 9.223 49.626 9.489 1.00 30.06 204 ARG A C 1
ATOM 1564 O O . ARG A 1 204 ? 9.082 50.091 10.611 1.00 30.06 204 ARG A O 1
ATOM 1571 N N . ASP A 1 205 ? 10.412 49.278 8.998 1.00 27.45 205 ASP A N 1
ATOM 1572 C CA . ASP A 1 205 ? 11.482 50.218 8.589 1.00 27.45 205 ASP A CA 1
ATOM 1573 C C . ASP A 1 205 ? 12.907 49.636 8.782 1.00 27.45 205 ASP A C 1
ATOM 1575 O O . ASP A 1 205 ? 13.203 48.988 9.779 1.00 27.45 205 ASP A O 1
ATOM 1579 N N . ARG A 1 206 ? 13.771 49.961 7.806 1.00 28.44 206 ARG A N 1
ATOM 1580 C CA . ARG A 1 206 ? 15.255 50.003 7.778 1.00 28.44 206 ARG A CA 1
ATOM 1581 C C . ARG A 1 206 ? 16.136 48.782 8.121 1.00 28.44 206 ARG A C 1
ATOM 1583 O O . ARG A 1 206 ? 16.383 48.467 9.275 1.00 28.44 206 ARG A O 1
ATOM 1590 N N . GLY A 1 207 ? 16.894 48.374 7.091 1.00 25.34 207 GLY A N 1
ATOM 1591 C CA . GLY A 1 207 ? 18.366 48.452 7.125 1.00 25.34 207 GLY A CA 1
ATOM 1592 C C . GLY A 1 207 ? 19.152 47.132 7.095 1.00 25.34 207 GLY A C 1
ATOM 1593 O O . GLY A 1 207 ? 19.002 46.304 7.979 1.00 25.34 207 GLY A O 1
ATOM 1594 N N . GLY A 1 208 ? 20.092 47.016 6.143 1.00 25.17 208 GLY A N 1
ATOM 1595 C CA . GLY A 1 208 ? 21.365 46.312 6.379 1.00 25.17 208 GLY A CA 1
ATOM 1596 C C . GLY A 1 208 ? 21.626 44.985 5.651 1.00 25.17 208 GLY A C 1
ATOM 1597 O O . GLY A 1 208 ? 21.391 43.920 6.195 1.00 25.17 208 GLY A O 1
ATOM 1598 N N . CYS A 1 209 ? 22.171 45.095 4.437 1.00 22.70 209 CYS A N 1
ATOM 1599 C CA . CYS A 1 209 ? 23.398 44.463 3.914 1.00 22.70 209 CYS A CA 1
ATOM 1600 C C . CYS A 1 209 ? 23.890 43.055 4.367 1.00 22.70 209 CYS A C 1
ATOM 1602 O O . CYS A 1 209 ? 24.094 42.793 5.545 1.00 22.70 209 CYS A O 1
ATOM 1604 N N . LEU A 1 210 ? 24.343 42.313 3.338 1.00 25.95 210 LEU A N 1
ATOM 1605 C CA . LEU A 1 210 ? 25.448 41.329 3.258 1.00 25.95 210 LEU A CA 1
ATOM 1606 C C . LEU A 1 210 ? 25.163 39.807 3.301 1.00 25.95 210 LEU A C 1
ATOM 1608 O O . LEU A 1 210 ? 25.036 39.176 4.340 1.00 25.95 210 LEU A O 1
ATOM 1612 N N . THR A 1 211 ? 25.283 39.251 2.086 1.00 27.28 211 THR A N 1
ATOM 1613 C CA . THR A 1 211 ? 26.122 38.111 1.649 1.00 27.28 211 THR A CA 1
ATOM 1614 C C . THR A 1 211 ? 25.788 36.660 2.002 1.00 27.28 211 THR A C 1
ATOM 1616 O O . THR A 1 211 ? 25.724 36.262 3.155 1.00 27.28 211 THR A O 1
ATOM 1619 N N . SER A 1 212 ? 25.882 35.870 0.923 1.00 25.94 212 SER A N 1
ATOM 1620 C CA . SER A 1 212 ? 26.389 34.496 0.841 1.00 25.94 212 SER A CA 1
ATOM 1621 C C . SER A 1 212 ? 25.439 33.369 1.231 1.00 25.94 212 SER A C 1
ATOM 1623 O O . SER A 1 212 ? 25.165 33.123 2.400 1.00 25.94 212 SER A O 1
ATOM 1625 N N . THR A 1 213 ? 25.043 32.578 0.234 1.00 25.97 213 THR A N 1
ATOM 1626 C CA . THR A 1 213 ? 25.490 31.177 0.174 1.00 25.97 213 THR A CA 1
ATOM 1627 C C . THR A 1 213 ? 25.217 30.598 -1.208 1.00 25.97 213 THR A C 1
ATOM 1629 O O . THR A 1 213 ? 24.102 30.633 -1.728 1.00 25.97 213 THR A O 1
ATOM 1632 N N . ALA A 1 214 ? 26.296 30.103 -1.808 1.00 28.75 214 ALA A N 1
ATOM 1633 C CA . ALA A 1 214 ? 26.262 29.129 -2.876 1.00 28.75 214 ALA A CA 1
ATOM 1634 C C . ALA A 1 214 ? 25.655 27.808 -2.369 1.00 28.75 214 ALA A C 1
ATOM 1636 O O . ALA A 1 214 ? 25.495 27.603 -1.168 1.00 28.75 214 ALA A O 1
ATOM 1637 N N . ASP A 1 215 ? 25.423 26.917 -3.329 1.00 29.97 215 ASP A N 1
ATOM 1638 C CA . ASP A 1 215 ? 25.187 25.481 -3.174 1.00 29.97 215 ASP A CA 1
ATOM 1639 C C . ASP A 1 215 ? 23.720 25.005 -3.161 1.00 29.97 215 ASP A C 1
ATOM 1641 O O . ASP A 1 215 ? 23.083 24.725 -2.146 1.00 29.97 215 ASP A O 1
ATOM 1645 N N . ARG A 1 216 ? 23.170 24.893 -4.374 1.00 30.94 216 ARG A N 1
ATOM 1646 C CA . ARG A 1 216 ? 22.022 24.042 -4.704 1.00 30.94 216 ARG A CA 1
ATOM 1647 C C . ARG A 1 216 ? 22.355 23.307 -5.996 1.00 30.94 216 ARG A C 1
ATOM 1649 O O . ARG A 1 216 ? 22.212 23.915 -7.049 1.00 30.94 216 ARG A O 1
ATOM 1656 N N . SER A 1 217 ? 22.803 22.047 -5.939 1.00 31.95 217 SER A N 1
ATOM 1657 C CA . SER A 1 217 ? 22.584 21.044 -7.015 1.00 31.95 217 SER A CA 1
ATOM 1658 C C . SER A 1 217 ? 23.246 19.662 -6.805 1.00 31.95 217 SER A C 1
ATOM 1660 O O . SER A 1 217 ? 23.609 19.024 -7.788 1.00 31.95 217 SER A O 1
ATOM 1662 N N . GLU A 1 218 ? 23.366 19.119 -5.586 1.00 29.53 218 GLU A N 1
ATOM 1663 C CA . GLU A 1 218 ? 24.004 17.788 -5.419 1.00 29.53 218 GLU A CA 1
ATOM 1664 C C . GLU A 1 218 ? 23.065 16.589 -5.196 1.00 29.53 218 GLU A C 1
ATOM 1666 O O . GLU A 1 218 ? 23.504 15.450 -5.325 1.00 29.53 218 GLU A O 1
ATOM 1671 N N . SER A 1 219 ? 21.754 16.774 -5.004 1.00 34.12 219 SER A N 1
ATOM 1672 C CA . SER A 1 219 ? 20.858 15.630 -4.726 1.00 34.12 219 SER A CA 1
ATOM 1673 C C . SER A 1 219 ? 20.409 14.817 -5.959 1.00 34.12 219 SER A C 1
ATOM 1675 O O . SER A 1 219 ? 19.712 13.820 -5.793 1.00 34.12 219 SER A O 1
ATOM 1677 N N . CYS A 1 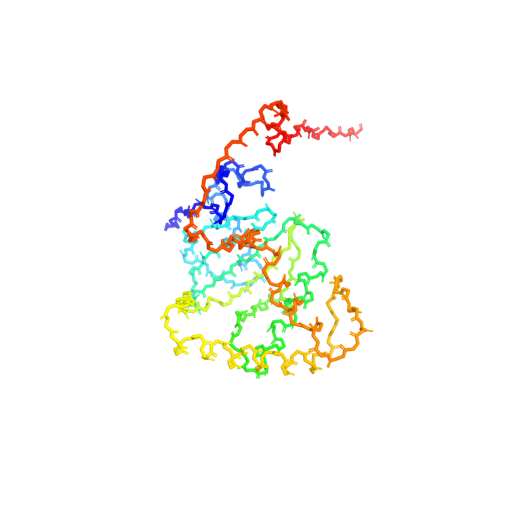220 ? 20.796 15.195 -7.186 1.00 32.72 220 CYS A N 1
ATOM 1678 C CA . CYS A 1 220 ? 20.365 14.509 -8.421 1.00 32.72 220 CYS A CA 1
ATOM 1679 C C . CYS A 1 220 ? 21.471 13.725 -9.152 1.00 32.72 220 CYS A C 1
ATOM 1681 O O . CYS A 1 220 ? 21.246 13.268 -10.269 1.00 32.72 220 CYS A O 1
ATOM 1683 N N . ARG A 1 221 ? 22.665 13.538 -8.569 1.00 31.73 221 ARG A N 1
ATOM 1684 C CA . ARG A 1 221 ? 23.723 12.712 -9.186 1.00 31.73 221 ARG A CA 1
ATOM 1685 C C . ARG A 1 221 ? 23.989 11.445 -8.379 1.00 31.73 221 ARG A C 1
ATOM 1687 O O . ARG A 1 221 ? 24.939 11.380 -7.604 1.00 31.73 221 ARG A O 1
ATOM 1694 N N . ALA A 1 222 ? 23.192 10.407 -8.620 1.00 33.50 222 ALA A N 1
ATOM 1695 C CA . ALA A 1 222 ? 23.594 9.048 -8.279 1.00 33.50 222 ALA A CA 1
ATOM 1696 C C . ALA A 1 222 ? 24.577 8.532 -9.343 1.00 33.50 222 ALA A C 1
ATOM 1698 O O . ALA A 1 222 ? 24.317 8.568 -10.544 1.00 33.50 222 ALA A O 1
ATOM 1699 N N . ARG A 1 223 ? 25.753 8.118 -8.868 1.00 28.58 223 ARG A N 1
ATOM 1700 C CA . ARG A 1 223 ? 26.883 7.615 -9.649 1.00 28.58 223 ARG A CA 1
ATOM 1701 C C . ARG A 1 223 ? 26.551 6.261 -10.274 1.00 28.58 223 ARG A C 1
ATOM 1703 O O . ARG A 1 223 ? 26.255 5.308 -9.561 1.00 28.58 223 ARG A O 1
ATOM 1710 N N . THR A 1 224 ? 26.745 6.153 -11.581 1.00 30.61 224 THR A N 1
ATOM 1711 C CA . THR A 1 224 ? 26.882 4.881 -12.292 1.00 30.61 224 THR A CA 1
ATOM 1712 C C . THR A 1 224 ? 28.092 4.117 -11.742 1.00 30.61 224 THR A C 1
ATOM 1714 O O . THR A 1 224 ? 29.231 4.568 -11.884 1.00 30.61 224 THR A O 1
ATOM 1717 N N . ARG A 1 225 ? 27.877 2.946 -11.136 1.00 26.80 225 ARG A N 1
ATOM 1718 C CA . ARG A 1 225 ? 28.898 1.891 -11.068 1.00 26.80 225 ARG A CA 1
ATOM 1719 C C . ARG A 1 225 ? 28.329 0.614 -11.663 1.00 26.80 225 ARG A C 1
ATOM 1721 O O . ARG A 1 225 ? 27.423 -0.005 -11.124 1.00 26.80 225 ARG A O 1
ATOM 1728 N N . ILE A 1 226 ? 28.897 0.293 -12.816 1.00 28.91 226 ILE A N 1
ATOM 1729 C CA . ILE A 1 226 ? 28.750 -0.937 -13.579 1.00 28.91 226 ILE A CA 1
ATOM 1730 C C . ILE A 1 226 ? 29.276 -2.092 -12.714 1.00 28.91 226 ILE A C 1
ATOM 1732 O O . ILE A 1 226 ? 30.406 -2.029 -12.230 1.00 28.91 226 ILE A O 1
ATOM 1736 N N . PHE A 1 227 ? 28.464 -3.131 -12.514 1.00 29.47 227 PHE A N 1
ATOM 1737 C CA . PHE A 1 227 ? 28.928 -4.405 -11.969 1.00 29.47 227 PHE A CA 1
ATOM 1738 C C . PHE A 1 227 ? 29.725 -5.147 -13.047 1.00 29.47 227 PHE A C 1
ATOM 1740 O O . PHE A 1 227 ? 29.159 -5.654 -14.014 1.00 29.47 227 PHE A O 1
ATOM 1747 N N . SER A 1 228 ? 31.041 -5.225 -12.865 1.00 30.62 228 SER A N 1
ATOM 1748 C CA . SER A 1 228 ? 31.899 -6.194 -13.547 1.00 30.62 228 SER A CA 1
ATOM 1749 C C . SER A 1 228 ? 31.913 -7.499 -12.742 1.00 30.62 228 SER A C 1
ATOM 1751 O O . SER A 1 228 ? 32.219 -7.489 -11.551 1.00 30.62 228 SER A O 1
ATOM 1753 N N . HIS A 1 229 ? 31.579 -8.615 -13.392 1.00 33.31 229 HIS A N 1
ATOM 1754 C CA . HIS A 1 229 ? 31.786 -9.984 -12.898 1.00 33.31 229 HIS A CA 1
ATOM 1755 C C . HIS A 1 229 ? 33.277 -10.292 -12.659 1.00 33.31 229 HIS A C 1
ATOM 1757 O O . HIS A 1 229 ? 34.105 -9.849 -13.460 1.00 33.31 229 HIS A O 1
ATOM 1763 N N . PRO A 1 230 ? 33.632 -11.168 -11.700 1.00 39.25 230 PRO A N 1
ATOM 1764 C CA . PRO A 1 230 ? 34.861 -11.938 -11.776 1.00 39.25 230 PRO A CA 1
ATOM 1765 C C . PRO A 1 230 ? 34.599 -13.356 -12.316 1.00 39.25 230 PRO A C 1
ATOM 1767 O O . PRO A 1 230 ? 33.831 -14.126 -11.749 1.00 39.25 230 PRO A O 1
ATOM 1770 N N . GLY A 1 231 ? 35.243 -13.622 -13.456 1.00 36.59 231 GLY A N 1
ATOM 1771 C CA . GLY A 1 231 ? 36.021 -14.815 -13.820 1.00 36.59 231 GLY A CA 1
ATOM 1772 C C . GLY A 1 231 ? 35.608 -16.218 -13.363 1.00 36.59 231 GLY A C 1
ATOM 1773 O O . GLY A 1 231 ? 35.533 -16.512 -12.174 1.00 36.59 231 GLY A O 1
ATOM 1774 N N . ARG A 1 232 ? 35.507 -17.103 -14.363 1.00 37.12 232 ARG A N 1
ATOM 1775 C CA . ARG A 1 232 ? 36.010 -18.482 -14.275 1.00 37.12 232 ARG A CA 1
ATOM 1776 C C . ARG A 1 232 ? 37.530 -18.493 -14.140 1.00 37.12 232 ARG A C 1
ATOM 1778 O O . ARG A 1 232 ? 38.150 -17.539 -14.664 1.00 37.12 232 ARG A O 1
#

Radius of gyration: 21.87 Å; chains: 1; bounding box: 54×69×55 Å

InterPro domains:
  IPR011009 Protein kinase-like domain superfamily [SSF56112] (35-164)

Organism: Microlunatus phosphovorus (strain ATCC 700054 / DSM 10555 / JCM 9379 / NBRC 101784 / NCIMB 13414 / VKM Ac-1990 / NM-1) (NCBI:txid1032480)

Sequence (232 aa):
MTRTPTLQMLWETCDPYGVIATRFGHHDADAVARWVTSTLEARWGLNVDACERIVMSDHNALAWVATPAGPMVLKWSIATAQFPRLDALARLTDWLARKGLPVSLPIATLEGDFQVELDGVSLCLQRRIDGGLLDITQPDQVSEAGVVLGQLHDALAEYPGQIPDIAVTTASLSQGLFKVVVAAWCRVDTPWVRYKPGGHGGYRDRGGCLTSTADRSESCRARTRIFSHPGR

Foldseek 3Di:
DADQAAFEEQPDPDDRQCCCCPQVNANGSVRVFVVVQVCCCVWAVWHFPYFHYWYDDDQKIWTWTQTPVGIKIKIKGLPLVCQQQVQLVQVVQCQCVVVVAPGFNWGATPVRGQWDDDPNMIMGMTHDDDDDPQDPVDVVSVVVVVVSVVVVVVSVVVDPDDRPPPPPPPDDPDPRPVCRPVCSVCVVPDDDPPPDDDDDDDDDDDDDDDDDDDDDDDPPDDDDDDDDDDDD

pLDDT: mean 75.81, std 28.62, range [22.7, 98.44]